Protein AF-A0A1C3NSG2-F1 (afdb_monomer_lite)

Sequence (348 aa):
MERFATLTNTLASVLRKAKARMGALMPQMLAQRIDALIGGLGTLRTTAGQMIPQAIKELDQNLRELQAYVRSGGETTSRVALHRVATGERVITRADEARLVEDGVLPVRSSRGGFKQNPALVKRPEQWEHLYKPEDGYPNLADPARAEGDFHQAVQAYSGKMVNRQLHDGEYFFRAFGEEGVTHGLKIRESWAGGAWWGIGEAPKSAQEWRPPTAVLDEFNRNGFIVTGKVSGVNGPKAVVGTVAEQMGVKLPGQYLPGGATQAFFFLDKPVADQLTALGKRAIAENKPFAWIDPASGMHFEVKPTGWKDVNGIIGYFHTPGPTSVTTARLAEREQATKEHRQVVVLP

Radius of gyration: 28.24 Å; chains: 1; bounding box: 48×47×88 Å

Foldseek 3Di:
DCVLVVVLVVVLVVLVVVCVVCDPVDDPVVVVVSVVSNVVSVVVVVVVVVVVVVVVVVVVVVVVQVVVCVVVVRDDDDPVVVPPPPDDDDDDPPVVVVPPPDDWWDFDADPVRFTAFQFFFLVCVVRPCRQDDDDPQADDLNPPVCADPRGSVSSRQFGIHKDWDFDAAFKKKKDFWAQWDDFPRDTAHGDFRQAFKIFTDDDDLALQSPCQASQDDLRHGDGQKMKMKGQHPDQGFGWIKHWGAWDADPPPHQATHRHQTIMIGGGDDPVVSVVRRVVQVVCHVVQAKDWDQDPPRRMIMIMHGSPYPPNGNHHRGDDDPPPPDDDDDPPPVVPPPDPDDDDRDDDD

Secondary structure (DSSP, 8-state):
-HHHHHHHHHHHHHHHHHHHHHGGGS-HHHHHHHHHHHHHHHHHHHHHHHHHHHHHHHHHHHHHHHHHHHHTTT----TTGGGS--S------TTTGGGS-SS-PPP-B-TTSSBPPPP-BTT-GGGTTTT----TTS--TT-GGG-BTTB-HHHHTEEEEEEEEEPPTT-EEEEEEB--EEETTEEE--B-TT-SEEEESSPPSSHHHHHHHHT--TTT---SEEEEEE--TT-PPEEEEEEEPPEE-SSSTTBEE---SEEEE-PPPHHHHHHHHHHHHHHHHHT--EEEE-TTT--EEEEEE----S-TTTTTB--PPPTT------THHHH-S-S---------

pLDDT: mean 71.98, std 22.1, range [27.22, 96.44]

Structure (mmCIF, N/CA/C/O backbone):
data_AF-A0A1C3NSG2-F1
#
_entry.id   AF-A0A1C3NSG2-F1
#
loop_
_atom_site.group_PDB
_atom_site.id
_atom_site.type_symbol
_atom_site.label_atom_id
_atom_site.label_alt_id
_atom_site.label_comp_id
_atom_site.label_asym_id
_atom_site.label_entity_id
_atom_site.label_seq_id
_atom_site.pdbx_PDB_ins_code
_atom_site.Cartn_x
_atom_site.Cartn_y
_atom_site.Cartn_z
_atom_site.occupancy
_atom_site.B_iso_or_equiv
_atom_site.auth_seq_id
_atom_site.auth_comp_id
_atom_site.auth_asym_id
_atom_site.auth_atom_id
_atom_site.pdbx_PDB_model_num
ATOM 1 N N . MET A 1 1 ? 9.477 -3.480 52.953 1.00 57.66 1 MET A N 1
ATOM 2 C CA . MET A 1 1 ? 8.078 -3.897 53.204 1.00 57.66 1 MET A CA 1
ATOM 3 C C . MET A 1 1 ? 7.542 -3.393 54.524 1.00 57.66 1 MET A C 1
ATOM 5 O O . MET A 1 1 ? 6.478 -2.791 54.531 1.00 57.66 1 MET A O 1
ATOM 9 N N . GLU A 1 2 ? 8.305 -3.540 55.602 1.00 57.97 2 GLU A N 1
ATOM 10 C CA . GLU A 1 2 ? 7.962 -2.970 56.905 1.00 57.97 2 GLU A CA 1
ATOM 11 C C . GLU A 1 2 ? 7.637 -1.472 56.811 1.00 57.97 2 GLU A C 1
ATOM 13 O O . GLU A 1 2 ? 6.575 -1.057 57.235 1.00 57.97 2 GLU A O 1
ATOM 18 N N . ARG A 1 3 ? 8.430 -0.677 56.078 1.00 61.38 3 ARG A N 1
ATOM 19 C CA . ARG A 1 3 ? 8.152 0.758 55.854 1.00 61.38 3 ARG A CA 1
ATOM 20 C C . ARG A 1 3 ? 6.814 1.060 55.150 1.00 61.38 3 ARG A C 1
ATOM 22 O O . ARG A 1 3 ? 6.162 2.035 55.505 1.00 61.38 3 ARG A O 1
ATOM 29 N N . PHE A 1 4 ? 6.380 0.235 54.192 1.00 63.59 4 PHE A N 1
ATOM 30 C CA . PHE A 1 4 ? 5.104 0.418 53.475 1.00 63.59 4 PHE A CA 1
ATOM 31 C C . PHE A 1 4 ? 3.906 -0.023 54.329 1.00 63.59 4 PHE A C 1
ATOM 33 O O . PHE A 1 4 ? 2.890 0.670 54.398 1.00 63.59 4 PHE A O 1
ATOM 40 N N . ALA A 1 5 ? 4.049 -1.139 55.048 1.00 67.44 5 ALA A N 1
ATOM 41 C CA . ALA A 1 5 ? 3.072 -1.579 56.039 1.00 67.44 5 ALA A CA 1
ATOM 42 C C . ALA A 1 5 ? 2.943 -0.558 57.186 1.00 67.44 5 ALA A C 1
ATOM 44 O O . ALA A 1 5 ? 1.839 -0.205 57.587 1.00 67.44 5 ALA A O 1
ATOM 45 N N . THR A 1 6 ? 4.060 -0.011 57.663 1.00 74.69 6 THR A N 1
ATOM 46 C CA . THR A 1 6 ? 4.102 1.033 58.692 1.00 74.69 6 THR A CA 1
ATOM 47 C C . THR A 1 6 ? 3.457 2.322 58.202 1.00 74.69 6 THR A C 1
ATOM 49 O O . THR A 1 6 ? 2.652 2.897 58.931 1.00 74.69 6 THR A O 1
ATOM 52 N N . LEU A 1 7 ? 3.711 2.748 56.962 1.00 68.19 7 LEU A N 1
ATOM 53 C CA . LEU A 1 7 ? 3.078 3.933 56.378 1.00 68.19 7 LEU A CA 1
ATOM 54 C C . LEU A 1 7 ? 1.554 3.765 56.257 1.00 68.19 7 LEU A C 1
ATOM 56 O O . LEU A 1 7 ? 0.801 4.612 56.733 1.00 68.19 7 LEU A O 1
ATOM 60 N N . THR A 1 8 ? 1.091 2.652 55.683 1.00 70.56 8 THR A N 1
ATOM 61 C CA . THR A 1 8 ? -0.348 2.367 55.517 1.00 70.56 8 THR A CA 1
ATOM 62 C C . THR A 1 8 ? -1.068 2.217 56.861 1.00 70.56 8 THR A C 1
ATOM 64 O O . THR A 1 8 ? -2.163 2.753 57.036 1.00 70.56 8 THR A O 1
ATOM 67 N N . ASN A 1 9 ? -0.431 1.587 57.855 1.00 75.56 9 ASN A N 1
ATOM 68 C CA . ASN A 1 9 ? -0.956 1.494 59.219 1.00 75.56 9 ASN A CA 1
ATOM 69 C C . ASN A 1 9 ? -0.987 2.857 59.928 1.00 75.56 9 ASN A C 1
ATOM 71 O O . ASN A 1 9 ? -1.952 3.156 60.635 1.00 75.56 9 ASN A O 1
ATOM 75 N N . THR A 1 10 ? 0.031 3.696 59.725 1.00 76.75 10 THR A N 1
ATOM 76 C CA . THR A 1 10 ? 0.076 5.060 60.277 1.00 76.75 10 THR A CA 1
ATOM 77 C C . THR A 1 10 ? -1.064 5.900 59.709 1.00 76.75 10 THR A C 1
ATOM 79 O O . THR A 1 10 ? -1.818 6.496 60.474 1.00 76.75 10 THR A O 1
ATOM 82 N N . LEU A 1 11 ? -1.263 5.877 58.389 1.00 64.62 11 LEU A N 1
ATOM 83 C CA . LEU A 1 11 ? -2.344 6.607 57.721 1.00 64.62 11 LEU A CA 1
ATOM 84 C C . LEU A 1 11 ? -3.729 6.122 58.173 1.00 64.62 11 LEU A C 1
ATOM 86 O O . LEU A 1 11 ? -4.581 6.935 58.529 1.00 64.62 11 LEU A O 1
ATOM 90 N N . ALA A 1 12 ? -3.938 4.805 58.261 1.00 72.12 12 ALA A N 1
ATOM 91 C CA . ALA A 1 12 ? -5.186 4.242 58.776 1.00 72.12 12 ALA A CA 1
ATOM 92 C C . ALA A 1 12 ? -5.435 4.622 60.250 1.00 72.12 12 ALA A C 1
ATOM 94 O O . ALA A 1 12 ? -6.568 4.899 60.640 1.00 72.12 12 ALA A O 1
ATOM 95 N N . SER A 1 13 ? -4.387 4.666 61.076 1.00 77.69 13 SER A N 1
ATOM 96 C CA . SER A 1 13 ? -4.469 5.077 62.484 1.00 77.69 13 SER A CA 1
ATOM 97 C C . SER A 1 13 ? -4.824 6.559 62.634 1.00 77.69 13 SER A C 1
ATOM 99 O O . SER A 1 13 ? -5.692 6.905 63.436 1.00 77.69 13 SER A O 1
ATOM 101 N N . VAL A 1 14 ? -4.226 7.434 61.819 1.00 77.56 14 VAL A N 1
ATOM 102 C CA . VAL A 1 14 ? -4.550 8.869 61.783 1.00 77.56 14 VAL A CA 1
ATOM 103 C C . VAL A 1 14 ? -6.009 9.089 61.382 1.00 77.56 14 VAL A C 1
ATOM 105 O O . VAL A 1 14 ? -6.716 9.834 62.057 1.00 77.56 14 VAL A O 1
ATOM 108 N N . LEU A 1 15 ? -6.496 8.383 60.357 1.00 72.88 15 LEU A N 1
ATOM 109 C CA . LEU A 1 15 ? -7.892 8.465 59.913 1.00 72.88 15 LEU A CA 1
ATOM 110 C C . LEU A 1 15 ? -8.881 7.974 60.985 1.00 72.88 15 LEU A C 1
ATOM 112 O O . LEU A 1 15 ? -9.906 8.617 61.217 1.00 72.88 15 LEU A O 1
ATOM 116 N N . ARG A 1 16 ? -8.554 6.895 61.711 1.00 80.00 16 ARG A N 1
ATOM 117 C CA . ARG A 1 16 ? -9.367 6.425 62.851 1.00 80.00 16 ARG A CA 1
ATOM 118 C C . ARG A 1 16 ? -9.398 7.431 63.998 1.00 80.00 16 ARG A C 1
ATOM 120 O O . ARG A 1 16 ? -10.460 7.667 64.567 1.00 80.00 16 ARG A O 1
ATOM 127 N N . LYS A 1 17 ? -8.260 8.052 64.323 1.00 80.62 17 LYS A N 1
ATOM 128 C CA . LYS A 1 17 ? -8.179 9.093 65.362 1.00 80.62 17 LYS A CA 1
ATOM 129 C C . LYS A 1 17 ? -8.958 10.347 64.969 1.00 80.62 17 LYS A C 1
ATOM 131 O O . LYS A 1 17 ? -9.661 10.899 65.809 1.00 80.62 17 LYS A O 1
ATOM 136 N N . ALA A 1 18 ? -8.887 10.763 63.704 1.00 72.12 18 ALA A N 1
ATOM 137 C CA . ALA A 1 18 ? -9.681 11.873 63.181 1.00 72.12 18 ALA A CA 1
ATOM 138 C C . ALA A 1 18 ? -11.189 11.584 63.281 1.00 72.12 18 ALA A C 1
ATOM 140 O O . ALA A 1 18 ? -11.947 12.437 63.739 1.00 72.12 18 ALA A O 1
ATOM 141 N N . LYS A 1 19 ? -11.615 10.355 62.955 1.00 72.00 19 LYS A N 1
ATOM 142 C CA . LYS A 1 19 ? -13.006 9.910 63.122 1.00 72.00 19 LYS A CA 1
ATOM 143 C C . LYS A 1 19 ? -13.458 9.925 64.582 1.00 72.00 19 LYS A C 1
ATOM 145 O O . LYS A 1 19 ? -14.497 10.499 64.889 1.00 72.00 19 LYS A O 1
ATOM 150 N N . ALA A 1 20 ? -12.660 9.357 65.483 1.00 79.00 20 ALA A N 1
ATOM 151 C CA . ALA A 1 20 ? -12.976 9.315 66.910 1.00 79.00 20 ALA A CA 1
ATOM 152 C C . ALA A 1 20 ? -13.058 10.715 67.541 1.00 79.00 20 ALA A C 1
ATOM 154 O O . ALA A 1 20 ? -13.914 10.959 68.384 1.00 79.00 20 ALA A O 1
ATOM 155 N N . ARG A 1 21 ? -12.199 11.648 67.105 1.00 76.81 21 ARG A N 1
ATOM 156 C CA . ARG A 1 21 ? -12.153 13.021 67.626 1.00 76.81 21 ARG A CA 1
ATOM 157 C C . ARG A 1 21 ? -13.339 13.876 67.180 1.00 76.81 21 ARG A C 1
ATOM 159 O O . ARG A 1 21 ? -13.732 14.771 67.917 1.00 76.81 21 ARG A O 1
ATOM 166 N N . MET A 1 22 ? -13.896 13.612 65.997 1.00 70.19 22 MET A N 1
ATOM 167 C CA . MET A 1 22 ? -15.092 14.316 65.517 1.00 70.19 22 MET A CA 1
ATOM 168 C C . MET A 1 22 ? -16.396 13.666 65.992 1.00 70.19 22 MET A C 1
ATOM 170 O O . MET A 1 22 ? -17.407 14.357 66.062 1.00 70.19 22 MET A O 1
ATOM 174 N N . GLY A 1 23 ? -16.380 12.384 66.376 1.00 67.81 23 GLY A N 1
ATOM 175 C CA . GLY A 1 23 ? -17.491 11.723 67.069 1.00 67.81 23 GLY A CA 1
ATOM 176 C C . GLY A 1 23 ? -18.855 11.982 66.415 1.00 67.81 23 GLY A C 1
ATOM 177 O O . GLY A 1 23 ? -19.026 11.763 65.218 1.00 67.81 23 GLY A O 1
ATOM 178 N N . ALA A 1 24 ? -19.810 12.487 67.201 1.00 66.44 24 ALA A N 1
ATOM 179 C CA . ALA A 1 24 ? -21.171 12.806 66.756 1.00 66.44 24 ALA A CA 1
ATOM 180 C C . ALA A 1 24 ? -21.292 14.093 65.906 1.00 66.44 24 ALA A C 1
ATOM 182 O O . ALA A 1 24 ? -22.349 14.343 65.339 1.00 66.44 24 ALA A O 1
ATOM 183 N N . LEU A 1 25 ? -20.232 14.905 65.797 1.00 67.94 25 LEU A N 1
ATOM 184 C CA . LEU A 1 25 ? -20.211 16.133 64.985 1.00 67.94 25 LEU A CA 1
ATOM 185 C C . LEU A 1 25 ? -19.885 15.858 63.505 1.00 67.94 25 LEU A C 1
ATOM 187 O O . LEU A 1 25 ? -19.903 16.772 62.683 1.00 67.94 25 LEU A O 1
ATOM 191 N N . MET A 1 26 ? -19.558 14.611 63.153 1.00 69.50 26 MET A N 1
ATOM 192 C CA . MET A 1 26 ? -19.200 14.222 61.792 1.00 69.50 26 MET A CA 1
ATOM 193 C C . MET A 1 26 ? -20.452 13.890 60.957 1.00 69.50 26 MET A C 1
ATOM 195 O O . MET A 1 26 ? -21.205 12.987 61.325 1.00 69.50 26 MET A O 1
ATOM 199 N N . PRO A 1 27 ? -20.641 14.516 59.778 1.00 74.75 27 PRO A N 1
ATOM 200 C CA . PRO A 1 27 ? -21.680 14.108 58.837 1.00 74.75 27 PRO A CA 1
ATOM 201 C C . PRO A 1 27 ? -21.505 12.645 58.415 1.00 74.75 27 PRO A C 1
ATOM 203 O O . PRO A 1 27 ? -20.403 12.216 58.066 1.00 74.75 27 PRO A O 1
ATOM 206 N N . GLN A 1 28 ? -22.594 11.879 58.378 1.00 69.44 28 GLN A N 1
ATOM 207 C CA . GLN A 1 28 ? -22.554 10.433 58.125 1.00 69.44 28 GLN A CA 1
ATOM 208 C C . GLN A 1 28 ? -21.909 10.064 56.775 1.00 69.44 28 GLN A C 1
ATOM 210 O O . GLN A 1 28 ? -21.172 9.084 56.680 1.00 69.44 28 GLN A O 1
ATOM 215 N N . MET A 1 29 ? -22.082 10.913 55.759 1.00 56.34 29 MET A N 1
ATOM 216 C CA . MET A 1 29 ? -21.417 10.788 54.454 1.00 56.34 29 MET A CA 1
ATOM 217 C C . MET A 1 29 ? -19.886 10.888 54.541 1.00 56.34 29 MET A C 1
ATOM 219 O O . MET A 1 29 ? -19.169 10.221 53.794 1.00 56.34 29 MET A O 1
ATOM 223 N N . LEU A 1 30 ? -19.363 11.711 55.451 1.00 59.25 30 LEU A N 1
ATOM 224 C CA . LEU A 1 30 ? -17.925 11.850 55.676 1.00 59.25 30 LEU A CA 1
ATOM 225 C C . LEU A 1 30 ? -17.376 10.654 56.466 1.00 59.25 30 LEU A C 1
ATOM 227 O O . LEU A 1 30 ? -16.296 10.157 56.148 1.00 59.25 30 LEU A O 1
ATOM 231 N N . ALA A 1 31 ? -18.150 10.138 57.426 1.00 66.50 31 ALA A N 1
ATOM 232 C CA . ALA A 1 31 ? -17.810 8.926 58.173 1.00 66.50 31 ALA A CA 1
ATOM 233 C C . ALA A 1 31 ? -17.656 7.710 57.248 1.00 66.50 31 ALA A C 1
ATOM 235 O O . ALA A 1 31 ? -16.652 7.002 57.323 1.00 66.50 31 ALA A O 1
ATOM 236 N N . GLN A 1 32 ? -18.597 7.529 56.318 1.00 66.44 32 GLN A N 1
ATOM 237 C CA . GLN A 1 32 ? -18.560 6.449 55.328 1.00 66.44 32 GLN A CA 1
ATOM 238 C C . GLN A 1 32 ? -17.365 6.565 54.372 1.00 66.44 32 GLN A C 1
ATOM 240 O O . GLN A 1 32 ? -16.726 5.562 54.056 1.00 66.44 32 GLN A O 1
ATOM 245 N N . ARG A 1 33 ? -17.006 7.783 53.942 1.00 57.28 33 ARG A N 1
ATOM 246 C CA . ARG A 1 33 ? -15.822 8.012 53.091 1.00 57.28 33 ARG A CA 1
ATOM 247 C C . ARG A 1 33 ? -14.515 7.682 53.811 1.00 57.28 33 ARG A C 1
ATOM 249 O O . ARG A 1 33 ? -13.611 7.115 53.202 1.00 57.28 33 ARG A O 1
ATOM 256 N N . ILE A 1 34 ? -14.419 8.005 55.100 1.00 67.50 34 ILE A N 1
ATOM 257 C CA . ILE A 1 34 ? -13.252 7.664 55.924 1.00 67.50 34 ILE A CA 1
ATOM 258 C C . ILE A 1 34 ? -13.147 6.146 56.117 1.00 67.50 34 ILE A C 1
ATOM 260 O O . ILE A 1 34 ? -12.051 5.598 55.997 1.00 67.50 34 ILE A O 1
ATOM 264 N N . ASP A 1 35 ? -14.266 5.453 56.335 1.00 71.12 35 ASP A N 1
ATOM 265 C CA . ASP A 1 35 ? -14.283 3.988 56.439 1.00 71.12 35 ASP A CA 1
ATOM 266 C C . ASP A 1 35 ? -13.875 3.309 55.125 1.00 71.12 35 ASP A C 1
ATOM 268 O O . ASP A 1 35 ? -13.065 2.379 55.138 1.00 71.12 35 ASP A O 1
ATOM 272 N N . ALA A 1 36 ? -14.347 3.820 53.985 1.00 57.09 36 ALA A N 1
ATOM 273 C CA . ALA A 1 36 ? -13.954 3.332 52.665 1.00 57.09 36 ALA A CA 1
ATOM 274 C C . ALA A 1 36 ? -12.449 3.524 52.394 1.00 57.09 36 ALA A C 1
ATOM 276 O O . ALA A 1 36 ? -11.795 2.621 51.873 1.00 57.09 36 ALA A O 1
ATOM 277 N N . LEU A 1 37 ? -11.873 4.663 52.797 1.00 60.50 37 LEU A N 1
ATOM 278 C CA . LEU A 1 37 ? -10.432 4.925 52.683 1.00 60.50 37 LEU A CA 1
ATOM 279 C C . LEU A 1 37 ? -9.599 3.990 53.571 1.00 60.50 37 LEU A C 1
ATOM 281 O O . LEU A 1 37 ? -8.581 3.461 53.124 1.00 60.50 37 LEU A O 1
ATOM 285 N N . ILE A 1 38 ? -10.039 3.737 54.808 1.00 67.62 38 ILE A N 1
ATOM 286 C CA . ILE A 1 38 ? -9.386 2.778 55.713 1.00 67.62 38 ILE A CA 1
ATOM 287 C C . ILE A 1 38 ? -9.446 1.358 55.127 1.00 67.62 38 ILE A C 1
ATOM 289 O O . ILE A 1 38 ? -8.445 0.639 55.167 1.00 67.62 38 ILE A O 1
ATOM 293 N N . GLY A 1 39 ? -10.589 0.970 54.553 1.00 62.19 39 GLY A N 1
ATOM 294 C CA . GLY A 1 39 ? -10.757 -0.305 53.853 1.00 62.19 39 GLY A CA 1
ATOM 295 C C . GLY A 1 39 ? -9.831 -0.433 52.641 1.00 62.19 39 GLY A C 1
ATOM 296 O O . GLY A 1 39 ? -9.111 -1.423 52.524 1.00 62.19 39 GLY A O 1
ATOM 297 N N . GLY A 1 40 ? -9.764 0.601 51.796 1.00 54.94 40 GLY A N 1
ATOM 298 C CA . GLY A 1 40 ? -8.898 0.641 50.613 1.00 54.94 40 GLY A CA 1
ATOM 299 C C . GLY A 1 40 ? -7.407 0.507 50.941 1.00 54.94 40 GLY A C 1
ATOM 300 O O . GLY A 1 40 ? -6.698 -0.241 50.268 1.00 54.94 40 GLY A O 1
ATOM 301 N N . LEU A 1 41 ? -6.937 1.150 52.018 1.00 65.12 41 LEU A N 1
ATOM 302 C CA . LEU A 1 41 ? -5.563 0.995 52.519 1.00 65.12 41 LEU A CA 1
ATOM 303 C C . LEU A 1 41 ? -5.278 -0.437 53.007 1.00 65.12 41 LEU A C 1
ATOM 305 O O . LEU A 1 41 ? -4.169 -0.944 52.825 1.00 65.12 41 LEU A O 1
ATOM 309 N N . GLY A 1 42 ? -6.276 -1.101 53.597 1.00 66.75 42 GLY A N 1
ATOM 310 C CA . GLY A 1 42 ? -6.198 -2.510 53.987 1.00 66.75 42 GLY A CA 1
ATOM 311 C C . GLY A 1 42 ? -6.059 -3.442 52.783 1.00 66.75 42 GLY A C 1
ATOM 312 O O . GLY A 1 42 ? -5.170 -4.294 52.770 1.00 66.75 42 GLY A O 1
ATOM 313 N N . THR A 1 43 ? -6.879 -3.238 51.751 1.00 66.94 43 THR A N 1
ATOM 314 C CA . THR A 1 43 ? -6.836 -4.013 50.502 1.00 66.94 43 THR A CA 1
ATOM 315 C C . THR A 1 43 ? -5.502 -3.837 49.780 1.00 66.94 43 THR A C 1
ATOM 317 O O . THR A 1 43 ? -4.863 -4.828 49.447 1.00 66.94 43 THR A O 1
ATOM 320 N N . LEU A 1 44 ? -5.016 -2.597 49.640 1.00 59.66 44 LEU A N 1
ATOM 321 C CA . LEU A 1 44 ? -3.712 -2.283 49.038 1.00 59.66 44 LEU A CA 1
ATOM 322 C C . LEU A 1 44 ? -2.552 -3.017 49.719 1.00 59.66 44 LEU A C 1
ATOM 324 O O . LEU A 1 44 ? -1.649 -3.513 49.047 1.00 59.66 44 LEU A O 1
ATOM 328 N N . ARG A 1 45 ? -2.580 -3.123 51.051 1.00 67.88 45 ARG A N 1
ATOM 329 C CA . ARG A 1 45 ? -1.574 -3.864 51.820 1.00 67.88 45 ARG A CA 1
ATOM 330 C C . ARG A 1 45 ? -1.633 -5.366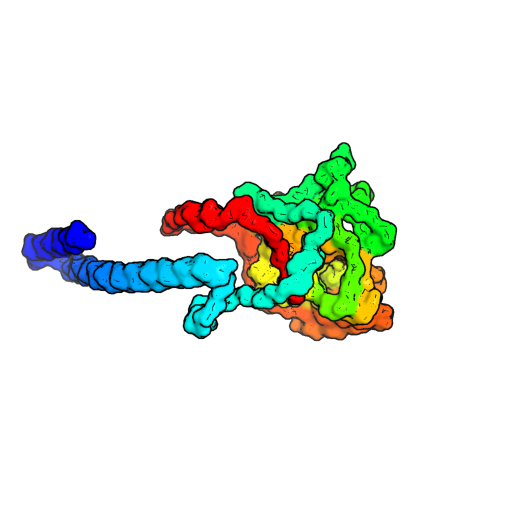 51.539 1.00 67.88 45 ARG A C 1
ATOM 332 O O . ARG A 1 45 ? -0.588 -5.986 51.363 1.00 67.88 45 ARG A O 1
ATOM 339 N N . THR A 1 46 ? -2.832 -5.943 51.498 1.00 67.88 46 THR A N 1
ATOM 340 C CA . THR A 1 46 ? -3.032 -7.373 51.220 1.00 67.88 46 THR A CA 1
ATOM 341 C C . THR A 1 46 ? -2.600 -7.720 49.796 1.00 67.88 46 THR A C 1
ATOM 343 O O . THR A 1 46 ? -1.836 -8.664 49.607 1.00 67.88 46 THR A O 1
ATOM 346 N N . THR A 1 47 ? -2.990 -6.908 48.810 1.00 59.97 47 THR A N 1
ATOM 347 C CA . THR A 1 47 ? -2.585 -7.074 47.409 1.00 59.97 47 THR A CA 1
ATOM 348 C C . THR A 1 47 ? -1.071 -6.918 47.244 1.00 59.97 47 THR A C 1
ATOM 350 O O . THR A 1 47 ? -0.430 -7.764 46.626 1.00 59.97 47 THR A O 1
ATOM 353 N N . ALA A 1 48 ? -0.453 -5.912 47.874 1.00 58.88 48 ALA A N 1
ATOM 354 C CA . ALA A 1 48 ? 1.003 -5.745 47.851 1.00 58.88 48 ALA A CA 1
ATOM 355 C C . ALA A 1 48 ? 1.752 -6.913 48.525 1.00 58.88 48 ALA A C 1
ATOM 357 O O . ALA A 1 48 ? 2.843 -7.280 48.092 1.00 58.88 48 ALA A O 1
ATOM 358 N N . GLY A 1 49 ? 1.165 -7.525 49.560 1.00 61.16 49 GLY A N 1
ATOM 359 C CA . GLY A 1 49 ? 1.696 -8.730 50.204 1.00 61.16 49 GLY A CA 1
ATOM 360 C C . GLY A 1 49 ? 1.623 -9.984 49.325 1.00 61.16 49 GLY A C 1
ATOM 361 O O . GLY A 1 49 ? 2.477 -10.856 49.448 1.00 61.16 49 GLY A O 1
ATOM 362 N N . GLN A 1 50 ? 0.648 -10.059 48.414 1.00 63.09 50 GLN A N 1
ATOM 363 C CA . GLN A 1 50 ? 0.464 -11.180 47.482 1.00 63.09 50 GLN A CA 1
ATOM 364 C C . GLN A 1 50 ? 1.309 -11.045 46.205 1.00 63.09 50 GLN A C 1
ATOM 366 O O . GLN A 1 50 ? 1.796 -12.045 45.683 1.00 63.09 50 GLN A O 1
ATOM 371 N N . MET A 1 51 ? 1.540 -9.820 45.723 1.00 52.56 51 MET A N 1
ATOM 372 C CA . MET A 1 51 ? 2.262 -9.579 44.466 1.00 52.56 51 MET A CA 1
ATOM 373 C C . MET A 1 51 ? 3.776 -9.827 44.554 1.00 52.56 51 MET A C 1
ATOM 375 O O . MET A 1 51 ? 4.405 -10.095 43.537 1.00 52.56 51 MET A O 1
ATOM 379 N N . ILE A 1 52 ? 4.383 -9.777 45.745 1.00 54.03 52 ILE A N 1
ATOM 380 C CA . ILE A 1 52 ? 5.840 -9.946 45.908 1.00 54.03 52 ILE A CA 1
ATOM 381 C C . ILE A 1 52 ? 6.285 -11.414 45.851 1.00 54.03 52 ILE A C 1
ATOM 383 O O . ILE A 1 52 ? 7.215 -11.699 45.101 1.00 54.03 52 ILE 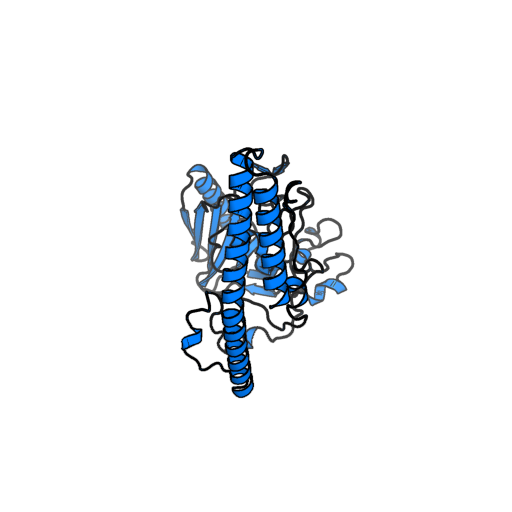A O 1
ATOM 387 N N . PRO A 1 53 ? 5.649 -12.371 46.558 1.00 55.22 53 PRO A N 1
ATOM 388 C CA . PRO A 1 53 ? 5.955 -13.790 46.383 1.00 55.22 53 PRO A CA 1
ATOM 389 C C . PRO A 1 53 ? 5.764 -14.240 44.936 1.00 55.22 53 PRO A C 1
ATOM 391 O O . PRO A 1 53 ? 6.534 -15.053 44.439 1.00 55.22 53 PRO A O 1
ATOM 394 N N . GLN A 1 54 ? 4.769 -13.676 44.252 1.00 52.75 54 GLN A N 1
ATOM 395 C CA . GLN A 1 54 ? 4.494 -13.973 42.856 1.00 52.75 54 GLN A CA 1
ATOM 396 C C . GLN A 1 54 ? 5.558 -13.382 41.924 1.00 52.75 54 GLN A C 1
ATOM 398 O O . GLN A 1 54 ? 6.098 -14.118 41.108 1.00 52.75 54 GLN A O 1
ATOM 403 N N . ALA A 1 55 ? 5.965 -12.126 42.127 1.00 45.44 55 ALA A N 1
ATOM 404 C CA . ALA A 1 55 ? 7.056 -11.513 41.369 1.00 45.44 55 ALA A CA 1
ATOM 405 C C . ALA A 1 55 ? 8.417 -12.192 41.617 1.00 45.44 55 ALA A C 1
ATOM 407 O O . ALA A 1 55 ? 9.207 -12.331 40.691 1.00 45.44 55 ALA A O 1
ATOM 408 N N . ILE A 1 56 ? 8.694 -12.659 42.842 1.00 50.41 56 ILE A N 1
ATOM 409 C CA . ILE A 1 56 ? 9.914 -13.423 43.159 1.00 50.41 56 ILE A CA 1
ATOM 410 C C . ILE A 1 56 ? 9.865 -14.810 42.508 1.00 50.41 56 ILE A C 1
ATOM 412 O O . ILE A 1 56 ? 10.872 -15.270 41.979 1.00 50.41 56 ILE A O 1
ATOM 416 N N . LYS A 1 57 ? 8.702 -15.468 42.507 1.00 53.59 57 LYS A N 1
ATOM 417 C CA . LYS A 1 57 ? 8.516 -16.773 41.861 1.00 53.59 57 LYS A CA 1
ATOM 418 C C . LYS A 1 57 ? 8.617 -16.672 40.337 1.00 53.59 57 LYS A C 1
ATOM 420 O O . LYS A 1 57 ? 9.213 -17.542 39.717 1.00 53.59 57 LYS A O 1
ATOM 425 N N . GLU A 1 58 ? 8.099 -15.598 39.748 1.00 49.53 58 GLU A N 1
ATOM 426 C CA . GLU A 1 58 ? 8.243 -15.290 38.320 1.00 49.53 58 GLU A CA 1
ATOM 427 C C . GLU A 1 58 ? 9.690 -14.918 37.963 1.00 49.53 58 GLU A C 1
ATOM 429 O O . GLU A 1 58 ? 10.195 -15.352 36.932 1.00 49.53 58 GLU A O 1
ATOM 434 N N . LEU A 1 59 ? 10.402 -14.200 38.835 1.00 42.78 59 LEU A N 1
ATOM 435 C CA . LEU A 1 59 ? 11.815 -13.880 38.632 1.00 42.78 59 LEU A CA 1
ATOM 436 C C . LEU A 1 59 ? 12.722 -15.121 38.739 1.00 42.78 59 LEU A C 1
ATOM 438 O O . LEU A 1 59 ? 13.620 -15.277 37.915 1.00 42.78 59 LEU A O 1
ATOM 442 N N . ASP A 1 60 ? 12.483 -16.019 39.704 1.00 45.50 60 ASP A N 1
ATOM 443 C CA . ASP A 1 60 ? 13.221 -17.291 39.833 1.00 45.50 60 ASP A CA 1
ATOM 444 C C . ASP A 1 60 ? 12.952 -18.222 38.639 1.00 45.50 60 ASP A C 1
ATOM 446 O O . ASP A 1 60 ? 13.873 -18.839 38.106 1.00 45.50 60 ASP A O 1
ATOM 450 N N . GLN A 1 61 ? 11.704 -18.268 38.165 1.00 49.09 61 GLN A N 1
ATOM 451 C CA . GLN A 1 61 ? 11.315 -19.003 36.961 1.00 49.09 61 GLN A CA 1
ATOM 452 C C . GLN A 1 61 ? 12.050 -18.463 35.720 1.00 49.09 61 GLN A C 1
ATOM 454 O O . GLN A 1 61 ? 12.704 -19.230 35.013 1.00 49.09 61 GLN A O 1
ATOM 459 N N . ASN A 1 62 ? 12.042 -17.142 35.515 1.00 44.47 62 ASN A N 1
ATOM 460 C CA . ASN A 1 62 ? 12.726 -16.497 34.391 1.00 44.47 62 ASN A CA 1
ATOM 461 C C . ASN A 1 62 ? 14.250 -16.691 34.444 1.00 44.47 62 ASN A C 1
ATOM 463 O O . ASN A 1 62 ? 14.889 -16.894 33.414 1.00 44.47 62 ASN A O 1
ATOM 467 N N . LEU A 1 63 ? 14.854 -16.671 35.638 1.00 45.06 63 LEU A N 1
ATOM 468 C CA . LEU A 1 63 ? 16.289 -16.921 35.805 1.00 45.06 63 LEU A CA 1
ATOM 469 C C . LEU A 1 63 ? 16.668 -18.375 35.498 1.00 45.06 63 LEU A C 1
ATOM 471 O O . LEU A 1 63 ? 17.709 -18.613 34.885 1.00 45.06 63 LEU A O 1
ATOM 475 N N . ARG A 1 64 ? 15.830 -19.351 35.867 1.00 47.88 64 ARG A N 1
ATOM 476 C CA . ARG A 1 64 ? 16.045 -20.764 35.507 1.00 47.88 64 ARG A CA 1
ATOM 477 C C . ARG A 1 64 ? 15.891 -21.000 34.009 1.00 47.88 64 ARG A C 1
ATOM 479 O O . ARG A 1 64 ? 16.663 -21.767 33.438 1.00 47.88 64 ARG A O 1
ATOM 486 N N . GLU A 1 65 ? 14.943 -20.324 33.372 1.00 45.25 65 GLU A N 1
ATOM 487 C CA . GLU A 1 65 ? 14.726 -20.396 31.925 1.00 45.25 65 GLU A CA 1
ATOM 488 C C . GLU A 1 65 ? 15.882 -19.750 31.149 1.00 45.25 65 GLU A C 1
ATOM 490 O O . GLU A 1 65 ? 16.390 -20.352 30.205 1.00 45.25 65 GLU A O 1
ATOM 495 N N . LEU A 1 66 ? 16.404 -18.612 31.618 1.00 40.34 66 LEU A N 1
ATOM 496 C CA . LEU A 1 66 ? 17.618 -17.994 31.072 1.00 40.34 66 LEU A CA 1
ATOM 497 C C . LEU A 1 66 ? 18.854 -18.886 31.244 1.00 40.34 66 LEU A C 1
ATOM 499 O O . LEU A 1 66 ? 19.652 -19.024 30.319 1.00 40.34 66 LEU A O 1
ATOM 503 N N . GLN A 1 67 ? 19.015 -19.537 32.397 1.00 36.72 67 GLN A N 1
ATOM 504 C CA . GLN A 1 67 ? 20.121 -20.476 32.613 1.00 36.72 67 GLN A CA 1
ATOM 505 C C . GLN A 1 67 ? 20.000 -21.738 31.747 1.00 36.72 67 GLN A C 1
ATOM 507 O O . GLN A 1 67 ? 21.017 -22.246 31.272 1.00 36.72 67 GLN A O 1
ATOM 512 N N . ALA A 1 68 ? 18.786 -22.240 31.514 1.00 40.62 68 ALA A N 1
ATOM 513 C CA . ALA A 1 68 ? 18.540 -23.367 30.617 1.00 40.62 68 ALA A CA 1
ATOM 514 C C . ALA A 1 68 ? 18.806 -22.992 29.149 1.00 40.62 68 ALA A C 1
ATOM 516 O O . ALA A 1 68 ? 19.476 -23.739 28.437 1.00 40.62 68 ALA A O 1
ATOM 517 N N . TYR A 1 69 ? 18.376 -21.801 28.729 1.00 37.38 69 TYR A N 1
ATOM 518 C CA . TYR A 1 69 ? 18.628 -21.246 27.401 1.00 37.38 69 TYR A CA 1
ATOM 519 C C . TYR A 1 69 ? 20.132 -21.098 27.120 1.00 37.38 69 TYR A C 1
ATOM 521 O O . TYR A 1 69 ? 20.631 -21.630 26.129 1.00 37.38 69 TYR A O 1
ATOM 529 N N . VAL A 1 70 ? 20.885 -20.498 28.048 1.00 35.31 70 VAL A N 1
ATOM 530 C CA . VAL A 1 70 ? 22.346 -20.333 27.929 1.00 35.31 70 VAL A CA 1
ATOM 531 C C . VAL A 1 70 ? 23.080 -21.680 27.906 1.00 35.31 70 VAL A C 1
ATOM 533 O O . VAL A 1 70 ? 24.034 -21.843 27.150 1.00 35.31 70 VAL A O 1
ATOM 536 N N . ARG A 1 71 ? 22.630 -22.677 28.682 1.00 37.03 71 ARG A N 1
ATOM 537 C CA . ARG A 1 71 ? 23.229 -24.029 28.683 1.00 37.03 71 ARG A CA 1
ATOM 538 C C . ARG A 1 71 ? 22.922 -24.843 27.425 1.00 37.03 71 ARG A C 1
ATOM 540 O O . ARG A 1 71 ? 23.714 -25.709 27.077 1.00 37.03 71 ARG A O 1
ATOM 547 N N . SER A 1 72 ? 21.802 -24.572 26.760 1.00 39.56 72 SER A N 1
ATOM 548 C CA . SER A 1 72 ? 21.395 -25.247 25.518 1.00 39.56 72 SER A CA 1
ATOM 549 C C . SER A 1 72 ? 22.008 -24.649 24.247 1.00 39.56 72 SER A C 1
ATOM 551 O O . SER A 1 72 ? 21.732 -25.135 23.156 1.00 39.56 72 SER A O 1
ATOM 553 N N . GLY A 1 73 ? 22.791 -23.569 24.358 1.00 28.73 73 GLY A N 1
ATOM 554 C CA . GLY A 1 73 ? 23.292 -22.844 23.187 1.00 28.73 73 GLY A CA 1
ATOM 555 C C . GLY A 1 73 ? 22.194 -22.161 22.358 1.00 28.73 73 GLY A C 1
ATOM 556 O O . GLY A 1 73 ? 22.462 -21.779 21.223 1.00 28.73 73 GLY A O 1
ATOM 557 N N . GLY A 1 74 ? 20.984 -21.998 22.913 1.00 37.09 74 GLY A N 1
ATOM 558 C CA . GLY A 1 74 ? 19.837 -21.371 22.249 1.00 37.09 74 GLY A CA 1
ATOM 559 C C . GLY A 1 74 ? 18.703 -22.314 21.820 1.00 37.09 74 GLY A C 1
ATOM 560 O O . GLY A 1 74 ? 17.749 -21.844 21.207 1.00 37.09 74 GLY A O 1
ATOM 561 N N . GLU A 1 75 ? 18.742 -23.611 22.146 1.00 35.09 75 GLU A N 1
ATOM 562 C CA . GLU A 1 75 ? 17.661 -24.560 21.821 1.00 35.09 75 GLU A CA 1
ATOM 563 C C . GLU A 1 75 ? 16.770 -24.891 23.038 1.00 35.09 75 GLU A C 1
ATOM 565 O O . GLU A 1 75 ? 17.108 -25.685 23.920 1.00 35.09 75 GLU A O 1
ATOM 570 N N . THR A 1 76 ? 15.573 -24.301 23.086 1.00 37.84 76 THR A N 1
ATOM 571 C CA . THR A 1 76 ? 14.608 -24.494 24.183 1.00 37.84 76 THR A CA 1
ATOM 572 C C . THR A 1 76 ? 13.895 -25.854 24.088 1.00 37.84 76 THR A C 1
ATOM 574 O O . THR A 1 76 ? 13.095 -26.084 23.186 1.00 37.84 76 THR A O 1
ATOM 577 N N . THR A 1 77 ? 14.116 -26.752 25.059 1.00 37.38 77 THR A N 1
ATOM 578 C CA . THR A 1 77 ? 13.557 -28.128 25.089 1.00 37.38 77 THR A CA 1
ATOM 579 C C . THR A 1 77 ? 12.408 -28.365 26.086 1.00 37.38 77 THR A C 1
ATOM 581 O O . THR A 1 77 ? 12.039 -29.512 26.333 1.00 37.38 77 THR A O 1
ATOM 584 N N . SER A 1 78 ? 11.769 -27.333 26.655 1.00 32.19 78 SER A N 1
ATOM 585 C CA . SER A 1 78 ? 10.705 -27.545 27.658 1.00 32.19 78 SER A CA 1
ATOM 586 C C . SER A 1 78 ? 9.285 -27.296 27.130 1.00 32.19 78 SER A C 1
ATOM 588 O O . SER A 1 78 ? 8.877 -26.167 26.866 1.00 32.19 78 SER A O 1
ATOM 590 N N . ARG A 1 79 ? 8.495 -28.379 27.054 1.00 34.97 79 ARG A N 1
ATOM 591 C CA . ARG A 1 79 ? 7.100 -28.440 26.565 1.00 34.97 79 ARG A CA 1
ATOM 592 C C . ARG A 1 79 ? 6.059 -27.658 27.390 1.00 34.97 79 ARG A C 1
ATOM 594 O O . ARG A 1 79 ? 4.908 -27.592 26.977 1.00 34.97 79 ARG A O 1
ATOM 601 N N . VAL A 1 80 ? 6.416 -27.058 28.526 1.00 34.50 80 VAL A N 1
ATOM 602 C CA . VAL A 1 80 ? 5.461 -26.318 29.386 1.00 34.50 80 VAL A CA 1
ATOM 603 C C . VAL A 1 80 ? 5.425 -24.814 29.061 1.00 34.50 80 VAL A C 1
ATOM 605 O O . VAL A 1 80 ? 4.424 -24.151 29.327 1.00 34.50 80 VAL A O 1
ATOM 608 N N . ALA A 1 81 ? 6.437 -24.292 28.357 1.00 34.62 81 ALA A N 1
ATOM 609 C CA . ALA A 1 81 ? 6.431 -22.935 27.797 1.00 34.62 81 ALA A CA 1
ATOM 610 C C . ALA A 1 81 ? 5.501 -22.782 26.570 1.00 34.62 81 ALA A C 1
ATOM 612 O O . ALA A 1 81 ? 5.327 -21.685 26.053 1.00 34.62 81 ALA A O 1
ATOM 613 N N . LEU A 1 82 ? 4.858 -23.864 26.118 1.00 32.22 82 LEU A N 1
ATOM 614 C CA . LEU A 1 82 ? 3.975 -23.861 24.947 1.00 32.22 82 LEU A CA 1
ATOM 615 C C . LEU A 1 82 ? 2.568 -23.291 25.211 1.00 32.22 82 LEU A C 1
ATOM 617 O O . LEU A 1 82 ? 1.826 -23.082 24.259 1.00 32.22 82 LEU A O 1
ATOM 621 N N . HIS A 1 83 ? 2.189 -22.995 26.463 1.00 28.69 83 HIS A N 1
ATOM 622 C CA . HIS A 1 83 ? 0.823 -22.533 26.781 1.00 28.69 83 HIS A CA 1
ATOM 623 C C . HIS A 1 83 ? 0.707 -21.139 27.420 1.00 28.69 83 HIS A C 1
ATOM 625 O O . HIS A 1 83 ? -0.388 -20.729 27.802 1.00 28.69 83 HIS A O 1
ATOM 631 N N . ARG A 1 84 ? 1.795 -20.358 27.466 1.00 27.22 84 ARG A N 1
ATOM 632 C CA . ARG A 1 84 ? 1.744 -18.904 27.745 1.00 27.22 84 ARG A CA 1
ATOM 633 C C . ARG A 1 84 ? 2.487 -18.033 26.732 1.00 27.22 84 ARG A C 1
ATOM 635 O O . ARG A 1 84 ? 2.557 -16.825 26.921 1.00 27.22 84 ARG A O 1
ATOM 642 N N . VAL A 1 85 ? 2.955 -18.616 25.630 1.00 31.28 85 VAL A N 1
ATOM 643 C CA . VAL A 1 85 ? 3.270 -17.860 24.415 1.00 31.28 85 VAL A CA 1
ATOM 644 C C . VAL A 1 85 ? 1.963 -17.717 23.647 1.00 31.28 85 VAL A C 1
ATOM 646 O O . VAL A 1 85 ? 1.573 -18.565 22.846 1.00 31.28 85 VAL A O 1
ATOM 649 N N . ALA A 1 86 ? 1.223 -16.662 23.972 1.00 28.20 86 ALA A N 1
ATOM 650 C CA . ALA A 1 86 ? 0.143 -16.210 23.121 1.00 28.20 86 ALA A CA 1
ATOM 651 C C . ALA A 1 86 ? 0.763 -15.713 21.806 1.00 28.20 86 ALA A C 1
ATOM 653 O O . ALA A 1 86 ? 1.422 -14.681 21.779 1.00 28.20 86 ALA A O 1
ATOM 654 N N . THR A 1 87 ? 0.532 -16.492 20.745 1.00 32.56 87 THR A N 1
ATOM 655 C CA . THR A 1 87 ? 0.378 -16.059 19.347 1.00 32.56 87 THR A CA 1
ATOM 656 C C . THR A 1 87 ? 1.499 -15.204 18.747 1.00 32.56 87 THR A C 1
ATOM 658 O O . THR A 1 87 ? 1.504 -13.989 18.923 1.00 32.56 87 THR A O 1
ATOM 661 N N . GLY A 1 88 ? 2.351 -15.801 17.903 1.00 31.27 88 GLY A N 1
ATOM 662 C CA . GLY A 1 88 ? 3.011 -14.998 16.867 1.00 31.27 88 GLY A CA 1
ATOM 663 C C . GLY A 1 88 ? 4.218 -15.574 16.141 1.00 31.27 88 GLY A C 1
ATOM 664 O O . GLY A 1 88 ? 4.369 -15.270 14.966 1.00 31.27 88 GLY A O 1
ATOM 665 N N . GLU A 1 89 ? 5.062 -16.395 16.762 1.00 31.19 89 GLU A N 1
ATOM 666 C CA . GLU A 1 89 ? 6.302 -16.821 16.098 1.00 31.19 89 GLU A CA 1
ATOM 667 C C . GLU A 1 89 ? 6.206 -18.252 15.585 1.00 31.19 89 GLU A C 1
ATOM 669 O O . GLU A 1 89 ? 6.288 -19.244 16.311 1.00 31.19 89 GLU A O 1
ATOM 674 N N . ARG A 1 90 ? 5.979 -18.332 14.275 1.00 35.09 90 ARG A N 1
ATOM 675 C CA . ARG A 1 90 ? 6.091 -19.551 13.493 1.00 35.09 90 ARG A CA 1
ATOM 676 C C . ARG A 1 90 ? 7.578 -19.890 13.396 1.00 35.09 90 ARG A C 1
ATOM 678 O O . ARG A 1 90 ? 8.380 -19.049 13.012 1.00 35.09 90 ARG A O 1
ATOM 685 N N . VAL A 1 91 ? 7.921 -21.119 13.766 1.00 34.53 91 VAL A N 1
ATOM 686 C CA . VAL A 1 91 ? 9.263 -21.696 13.638 1.00 34.53 91 VAL A CA 1
ATOM 687 C C . VAL A 1 91 ? 9.743 -21.523 12.194 1.00 34.53 91 VAL A C 1
ATOM 689 O O . VAL A 1 91 ? 9.209 -22.163 11.289 1.00 34.53 91 VAL A O 1
ATOM 692 N N . ILE A 1 92 ? 10.717 -20.637 11.986 1.00 34.47 92 ILE A N 1
ATOM 693 C CA . ILE A 1 92 ? 11.378 -20.434 10.698 1.00 34.47 92 ILE A CA 1
ATOM 694 C C . ILE A 1 92 ? 12.406 -21.556 10.555 1.00 34.47 92 ILE A C 1
ATOM 696 O O . ILE A 1 92 ? 13.323 -21.698 11.363 1.00 34.47 92 ILE A O 1
ATOM 700 N N . THR A 1 93 ? 12.225 -22.419 9.560 1.00 35.50 93 THR A N 1
ATOM 701 C CA . THR A 1 93 ? 13.217 -23.441 9.218 1.00 35.50 93 THR A CA 1
ATOM 702 C C . THR A 1 93 ? 14.420 -22.794 8.532 1.00 35.50 93 THR A C 1
ATOM 704 O O . THR A 1 93 ? 14.240 -21.891 7.720 1.00 35.50 93 THR A O 1
ATOM 707 N N . ARG A 1 94 ? 15.637 -23.311 8.772 1.00 35.12 94 ARG A N 1
ATOM 708 C CA . ARG A 1 94 ? 16.925 -22.890 8.155 1.00 35.12 94 ARG A CA 1
ATOM 709 C C . ARG A 1 94 ? 16.935 -22.739 6.617 1.00 35.12 94 ARG A C 1
ATOM 711 O O . ARG A 1 94 ? 17.925 -22.272 6.068 1.00 35.12 94 ARG A O 1
ATOM 718 N N . ALA A 1 95 ? 15.877 -23.146 5.917 1.00 30.47 95 ALA A N 1
ATOM 719 C CA . ALA A 1 95 ? 15.711 -22.958 4.478 1.00 30.47 95 ALA A CA 1
ATOM 720 C C . ALA A 1 95 ? 15.227 -21.542 4.089 1.00 30.47 95 ALA A C 1
ATOM 722 O O . ALA A 1 95 ? 15.549 -21.091 2.992 1.00 30.47 95 ALA A O 1
ATOM 723 N N . ASP A 1 96 ? 14.529 -20.822 4.977 1.00 34.91 96 ASP A N 1
ATOM 724 C CA . ASP A 1 96 ? 14.003 -19.473 4.691 1.00 34.91 96 ASP A CA 1
ATOM 725 C C . ASP A 1 96 ? 15.025 -18.362 4.994 1.00 34.91 96 ASP A C 1
ATOM 727 O O . ASP A 1 96 ? 15.056 -17.334 4.320 1.00 34.91 96 ASP A O 1
ATOM 731 N N . GLU A 1 97 ? 15.946 -18.594 5.935 1.00 34.78 97 GLU A N 1
ATOM 732 C CA . GLU A 1 97 ? 17.055 -17.668 6.222 1.00 34.78 97 GLU A CA 1
ATOM 733 C C . GLU A 1 97 ? 18.100 -17.615 5.091 1.00 34.78 97 GLU A C 1
ATOM 735 O O . GLU A 1 97 ? 18.836 -16.637 4.967 1.00 34.78 97 GLU A O 1
ATOM 740 N N . ALA A 1 98 ? 18.140 -18.627 4.218 1.00 30.81 98 ALA A N 1
ATOM 741 C CA . ALA A 1 98 ? 19.114 -18.723 3.131 1.00 30.81 98 ALA A CA 1
ATOM 742 C C . ALA A 1 98 ? 18.730 -17.944 1.853 1.00 30.81 98 ALA A C 1
ATOM 744 O O . ALA A 1 98 ? 19.536 -17.880 0.931 1.00 30.81 98 ALA A O 1
ATOM 745 N N . ARG A 1 99 ? 17.536 -17.330 1.769 1.00 37.91 99 ARG A N 1
ATOM 746 C CA . ARG A 1 99 ? 17.095 -16.553 0.583 1.00 37.91 99 ARG A CA 1
ATOM 747 C C . ARG A 1 99 ? 17.169 -15.029 0.728 1.00 37.91 99 ARG A C 1
ATOM 749 O O . ARG A 1 99 ? 16.882 -14.316 -0.228 1.00 37.91 99 ARG A O 1
ATOM 756 N N . LEU A 1 100 ? 17.577 -14.525 1.891 1.00 40.78 100 LEU A N 1
ATOM 757 C CA . LEU A 1 100 ? 17.708 -13.087 2.185 1.00 40.78 100 LEU A CA 1
ATOM 758 C C . LEU A 1 100 ? 19.168 -12.604 2.264 1.00 40.78 100 LEU A C 1
ATOM 760 O O . LEU A 1 100 ? 19.408 -11.418 2.483 1.00 40.78 100 LEU A O 1
ATOM 764 N N . VAL A 1 101 ? 20.137 -13.502 2.062 1.00 36.62 101 VAL A N 1
ATOM 765 C CA . VAL A 1 101 ? 21.578 -13.218 2.148 1.00 36.62 101 VAL A CA 1
ATOM 766 C C . VAL A 1 101 ? 22.214 -13.303 0.761 1.00 36.62 101 VAL A C 1
ATOM 768 O O . VAL A 1 101 ? 23.063 -14.144 0.516 1.00 36.62 101 VAL A O 1
ATOM 771 N N . GLU A 1 102 ? 21.804 -12.421 -0.149 1.00 35.38 102 GLU A N 1
ATOM 772 C CA . GLU A 1 102 ? 22.649 -12.010 -1.280 1.00 35.38 102 GLU A CA 1
ATOM 773 C C . GLU A 1 102 ? 22.540 -10.477 -1.439 1.00 35.38 102 GLU A C 1
ATOM 775 O O . GLU A 1 102 ? 21.625 -9.918 -2.053 1.00 35.38 102 GLU A O 1
ATOM 780 N N . ASP A 1 103 ? 23.462 -9.798 -0.747 1.00 39.78 103 ASP A N 1
ATOM 781 C CA . ASP A 1 103 ? 23.914 -8.409 -0.902 1.00 39.78 103 ASP A CA 1
ATOM 782 C C . ASP A 1 103 ? 22.846 -7.316 -1.100 1.00 39.78 103 ASP A C 1
ATOM 784 O O . ASP A 1 103 ? 22.546 -6.873 -2.215 1.00 39.78 103 ASP A O 1
ATOM 788 N N . GLY A 1 104 ? 22.297 -6.786 0.001 1.00 45.44 104 GLY A N 1
ATOM 789 C CA . GLY A 1 104 ? 21.393 -5.634 -0.047 1.00 45.44 104 GLY A CA 1
ATOM 790 C C . GLY A 1 104 ? 21.365 -4.759 1.205 1.00 45.44 104 GLY A C 1
ATOM 791 O O . GLY A 1 104 ? 21.482 -5.249 2.323 1.00 45.44 104 GLY A O 1
ATOM 792 N N . VAL A 1 105 ? 21.166 -3.449 1.010 1.00 59.81 105 VAL A N 1
ATOM 793 C CA . VAL A 1 105 ? 20.945 -2.481 2.098 1.00 59.81 105 VAL A CA 1
ATOM 794 C C . VAL A 1 105 ? 19.585 -2.741 2.750 1.00 59.81 105 VAL A C 1
ATOM 796 O O . VAL A 1 105 ? 18.541 -2.629 2.103 1.00 59.81 105 VAL A O 1
ATOM 799 N N . LEU A 1 106 ? 19.603 -3.096 4.035 1.00 67.75 106 LEU A N 1
ATOM 800 C CA . LEU A 1 106 ? 18.406 -3.397 4.821 1.00 67.75 106 LEU A CA 1
ATOM 801 C C . LEU A 1 106 ? 17.573 -2.129 5.107 1.00 67.75 106 LEU A C 1
ATOM 803 O O . LEU A 1 106 ? 18.142 -1.037 5.199 1.00 67.75 106 LEU A O 1
ATOM 807 N N . PRO A 1 107 ? 16.243 -2.249 5.293 1.00 63.41 107 PRO A N 1
ATOM 808 C CA . PRO A 1 107 ? 15.409 -1.145 5.760 1.00 63.41 107 PRO A CA 1
ATOM 809 C C . PRO A 1 107 ? 15.918 -0.586 7.094 1.00 63.41 107 PRO A C 1
ATOM 811 O O . PRO A 1 107 ? 16.261 -1.334 8.011 1.00 63.41 107 PRO A O 1
ATOM 814 N N . VAL A 1 108 ? 15.948 0.740 7.221 1.00 68.06 108 VAL A N 1
ATOM 815 C CA . VAL A 1 108 ? 16.500 1.433 8.399 1.00 68.06 108 VAL A CA 1
ATOM 816 C C . VAL A 1 108 ? 15.372 2.084 9.187 1.00 68.06 108 VAL A C 1
ATOM 818 O O . VAL A 1 108 ? 14.420 2.584 8.600 1.00 68.06 108 VAL A O 1
ATOM 821 N N . ARG A 1 109 ? 15.469 2.130 10.519 1.00 65.25 109 ARG A N 1
ATOM 822 C CA . ARG A 1 109 ? 14.490 2.841 11.355 1.00 65.25 109 ARG A CA 1
ATOM 823 C C . ARG A 1 109 ? 14.748 4.351 11.384 1.00 65.25 109 ARG A C 1
ATOM 825 O O . ARG A 1 109 ? 15.893 4.797 11.422 1.00 65.25 109 ARG A O 1
ATOM 832 N N . SER A 1 110 ? 13.685 5.149 11.384 1.00 61.19 110 SER A N 1
ATOM 833 C CA . SER A 1 110 ? 13.750 6.591 11.626 1.00 61.19 110 SER A CA 1
ATOM 834 C C . SER A 1 110 ? 13.902 6.887 13.123 1.00 61.19 110 SER A C 1
ATOM 836 O O . SER A 1 110 ? 13.660 6.032 13.977 1.00 61.19 110 SER A O 1
ATOM 838 N N . SER A 1 111 ? 14.221 8.138 13.469 1.00 52.50 111 SER A N 1
ATOM 839 C CA . SER A 1 111 ? 14.212 8.605 14.866 1.00 52.50 111 SER A CA 1
ATOM 840 C C . SER A 1 111 ? 12.830 8.524 15.529 1.00 52.50 111 SER A C 1
ATOM 842 O O . SER A 1 111 ? 12.729 8.588 16.751 1.00 52.50 111 SER A O 1
ATOM 844 N N . ARG A 1 112 ? 11.763 8.366 14.736 1.00 58.66 112 ARG A N 1
ATOM 845 C CA . ARG A 1 112 ? 10.377 8.208 15.192 1.00 58.66 112 ARG A CA 1
ATOM 846 C C . ARG A 1 112 ? 9.976 6.736 15.362 1.00 58.66 112 ARG A C 1
ATOM 848 O O . ARG A 1 112 ? 8.840 6.458 15.743 1.00 58.66 112 ARG A O 1
ATOM 855 N N . GLY A 1 113 ? 10.883 5.796 15.079 1.00 58.62 113 GLY A N 1
ATOM 856 C CA . GLY A 1 113 ? 10.662 4.349 15.179 1.00 58.62 113 GLY A CA 1
ATOM 857 C C . GLY A 1 113 ? 9.982 3.706 13.961 1.00 58.62 113 GLY A C 1
ATOM 858 O O . GLY A 1 113 ? 9.817 2.485 13.934 1.00 58.62 113 GLY A O 1
ATOM 859 N N . GLY A 1 114 ? 9.601 4.488 12.945 1.00 65.44 114 GLY A N 1
ATOM 860 C CA . GLY A 1 114 ? 9.093 3.991 11.660 1.00 65.44 114 GLY A CA 1
ATOM 861 C C . GLY A 1 114 ? 10.218 3.560 10.722 1.00 65.44 114 GLY A C 1
ATOM 862 O O . GLY A 1 114 ? 11.388 3.583 11.100 1.00 65.44 114 GLY A O 1
ATOM 863 N N . PHE A 1 115 ? 9.880 3.136 9.509 1.00 72.69 115 PHE A N 1
ATOM 864 C CA . PHE A 1 115 ? 10.852 2.776 8.477 1.00 72.69 115 PHE A CA 1
ATOM 865 C C . PHE A 1 115 ? 11.272 4.019 7.695 1.00 72.69 115 PHE A C 1
ATOM 867 O O . PHE A 1 115 ? 10.461 4.680 7.066 1.00 72.69 115 PHE A O 1
ATOM 874 N N . LYS A 1 116 ? 12.550 4.376 7.738 1.00 80.12 116 LYS A N 1
ATOM 875 C CA . LYS A 1 116 ? 13.080 5.585 7.114 1.00 80.12 116 LYS A CA 1
ATOM 876 C C . LYS A 1 116 ? 12.889 5.530 5.598 1.00 80.12 116 LYS A C 1
ATOM 878 O O . LYS A 1 116 ? 13.313 4.565 4.965 1.00 80.12 116 LYS A O 1
ATOM 883 N N . GLN A 1 117 ? 12.309 6.588 5.041 1.00 89.62 117 GLN A N 1
ATOM 884 C CA . GLN A 1 117 ? 12.188 6.777 3.597 1.00 89.62 117 GLN A CA 1
ATOM 885 C C . GLN A 1 117 ? 13.552 6.758 2.912 1.00 89.62 117 GLN A C 1
ATOM 887 O O . GLN A 1 117 ? 14.529 7.320 3.428 1.00 89.62 117 GLN A O 1
ATOM 892 N N . ASN A 1 118 ? 13.602 6.149 1.733 1.00 91.00 118 ASN A N 1
ATOM 893 C CA . ASN A 1 118 ? 14.779 6.206 0.888 1.00 91.00 118 ASN A CA 1
ATOM 894 C C . ASN A 1 118 ? 15.069 7.663 0.492 1.00 91.00 118 ASN A C 1
ATOM 896 O O . ASN A 1 118 ? 14.140 8.415 0.175 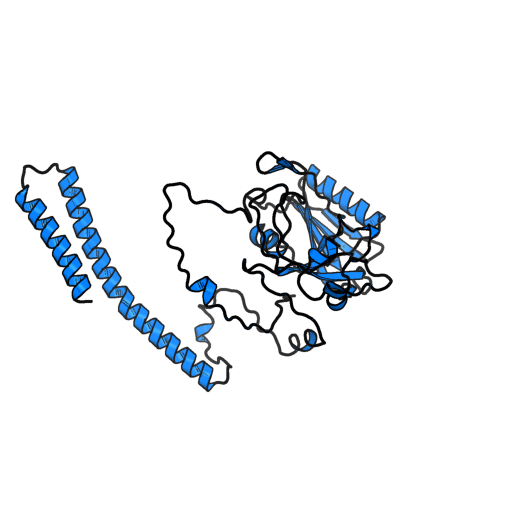1.00 91.00 118 ASN A O 1
ATOM 900 N N . PRO A 1 119 ? 16.344 8.094 0.487 1.00 88.19 119 PRO A N 1
ATOM 901 C CA . PRO A 1 119 ? 16.699 9.306 -0.239 1.00 88.19 119 PRO A CA 1
ATOM 902 C C . PRO A 1 119 ? 16.280 9.110 -1.703 1.00 88.19 119 PRO A C 1
ATOM 904 O O . PRO A 1 119 ? 16.395 8.011 -2.227 1.00 88.19 119 PRO A O 1
ATOM 907 N N . ALA A 1 120 ? 15.731 10.135 -2.350 1.00 89.94 120 ALA A N 1
ATOM 908 C CA . ALA A 1 120 ? 15.157 9.982 -3.692 1.00 89.94 120 ALA A CA 1
ATOM 909 C C . ALA A 1 120 ? 15.265 11.265 -4.528 1.00 89.94 120 ALA A C 1
ATOM 911 O O . ALA A 1 120 ? 14.416 11.538 -5.372 1.00 89.94 120 ALA A O 1
ATOM 912 N N . LEU A 1 121 ? 16.275 12.096 -4.259 1.00 89.50 121 LEU A N 1
ATOM 913 C CA . LEU A 1 121 ? 16.497 13.337 -5.000 1.00 89.50 121 LEU A CA 1
ATOM 914 C C . LEU A 1 121 ? 16.872 13.031 -6.456 1.00 89.50 121 LEU A C 1
ATOM 916 O O . LEU A 1 121 ? 17.854 12.334 -6.710 1.00 89.50 121 LEU A O 1
ATOM 920 N N . VAL A 1 122 ? 16.146 13.623 -7.406 1.00 88.25 122 VAL A N 1
ATOM 921 C CA . VAL A 1 122 ? 16.387 13.459 -8.855 1.00 88.25 122 VAL A CA 1
ATOM 922 C C . VAL A 1 122 ? 17.798 13.925 -9.227 1.00 88.25 122 VAL A C 1
ATOM 924 O O . VAL A 1 122 ? 18.500 13.287 -10.002 1.00 88.25 122 VAL A O 1
ATOM 927 N N . LYS A 1 123 ? 18.249 15.030 -8.622 1.00 88.31 123 LYS A N 1
ATOM 928 C CA . LYS A 1 123 ? 19.568 15.638 -8.868 1.00 88.31 123 LYS A CA 1
ATOM 929 C C . LYS A 1 123 ? 20.734 14.907 -8.186 1.00 88.31 123 LYS A C 1
ATOM 931 O O . LYS A 1 123 ? 21.871 15.334 -8.357 1.00 88.31 123 LYS A O 1
ATOM 936 N N . ARG A 1 124 ? 20.459 13.887 -7.364 1.00 87.75 124 ARG A N 1
ATOM 937 C CA . ARG A 1 124 ? 21.462 13.146 -6.578 1.00 87.75 124 ARG A CA 1
ATOM 938 C C . ARG A 1 124 ? 21.241 11.632 -6.658 1.00 87.75 124 ARG A C 1
ATOM 940 O O . ARG A 1 124 ? 20.906 11.006 -5.644 1.00 87.75 124 ARG A O 1
ATOM 947 N N . PRO A 1 125 ? 21.369 11.049 -7.861 1.00 86.94 125 PRO A N 1
ATOM 948 C CA . PRO A 1 125 ? 21.126 9.629 -8.080 1.00 86.94 125 PRO A CA 1
ATOM 949 C C . PRO A 1 125 ? 22.036 8.717 -7.249 1.00 86.94 125 PRO A C 1
ATOM 951 O O . PRO A 1 125 ? 21.595 7.670 -6.777 1.00 86.94 125 PRO A O 1
ATOM 954 N N . GLU A 1 126 ? 23.250 9.160 -6.919 1.00 87.94 126 GLU A N 1
ATOM 955 C CA . GLU A 1 126 ? 24.207 8.417 -6.095 1.00 87.94 126 GLU A CA 1
ATOM 956 C C . GLU A 1 126 ? 23.653 8.028 -4.711 1.00 87.94 126 GLU A C 1
ATOM 958 O O . GLU A 1 126 ? 24.087 7.049 -4.099 1.00 87.94 126 GLU A O 1
ATOM 963 N N . GLN A 1 127 ? 22.662 8.777 -4.213 1.00 85.81 127 GLN A N 1
ATOM 964 C CA . GLN A 1 127 ? 22.037 8.513 -2.922 1.00 85.81 127 GLN A CA 1
ATOM 965 C C . GLN A 1 127 ? 21.056 7.340 -2.956 1.00 85.81 127 GLN A C 1
ATOM 967 O O . GLN A 1 127 ? 20.776 6.789 -1.895 1.00 85.81 127 GLN A O 1
ATOM 972 N N . TRP A 1 128 ? 20.536 6.952 -4.123 1.00 89.31 128 TRP A N 1
ATOM 973 C CA . TRP A 1 128 ? 19.449 5.972 -4.226 1.00 89.31 128 TRP A CA 1
ATOM 974 C C . TRP A 1 128 ? 19.665 4.866 -5.257 1.00 89.31 128 TRP A C 1
ATOM 976 O O . TRP A 1 128 ? 19.053 3.810 -5.132 1.00 89.31 128 TRP A O 1
ATOM 986 N N . GLU A 1 129 ? 20.580 5.029 -6.213 1.00 89.25 129 GLU A N 1
ATOM 987 C CA . GLU A 1 129 ? 20.902 4.009 -7.229 1.00 89.25 129 GLU A CA 1
ATOM 988 C C . GLU A 1 129 ? 21.384 2.676 -6.636 1.00 89.25 129 GLU A C 1
ATOM 990 O O . GLU A 1 129 ? 21.229 1.611 -7.234 1.00 89.25 129 GLU A O 1
ATOM 995 N N . HIS A 1 130 ? 21.979 2.710 -5.442 1.00 87.25 130 HIS A N 1
ATOM 996 C CA . HIS A 1 130 ? 22.387 1.501 -4.729 1.00 87.25 130 HIS A CA 1
ATOM 997 C C . HIS A 1 130 ? 21.206 0.771 -4.060 1.00 87.25 130 HIS A C 1
ATOM 999 O O . HIS A 1 130 ? 21.331 -0.400 -3.703 1.00 87.25 130 HIS A O 1
ATOM 1005 N N . LEU A 1 131 ? 20.069 1.452 -3.884 1.00 88.81 131 LEU A N 1
ATOM 1006 C CA . LEU A 1 131 ? 18.832 0.910 -3.313 1.00 88.81 131 LEU A CA 1
ATOM 1007 C C . LEU A 1 131 ? 17.909 0.369 -4.403 1.00 88.81 131 LEU A C 1
ATOM 1009 O O . LEU A 1 131 ? 17.222 -0.625 -4.177 1.00 88.81 131 LEU A O 1
ATOM 1013 N N . TYR A 1 132 ? 17.901 1.011 -5.571 1.00 92.56 132 TYR A N 1
ATOM 1014 C CA . TYR A 1 132 ? 17.047 0.648 -6.691 1.00 92.56 132 TYR A CA 1
ATOM 1015 C C . TYR A 1 132 ? 17.751 0.873 -8.026 1.00 92.56 132 TYR A C 1
ATOM 1017 O O . TYR A 1 132 ? 18.236 1.968 -8.311 1.00 92.56 132 TYR A O 1
ATOM 1025 N N . LYS A 1 133 ? 17.733 -0.161 -8.868 1.00 91.56 133 LYS A N 1
ATOM 1026 C CA . LYS A 1 133 ? 18.180 -0.093 -10.258 1.00 91.56 133 LYS A CA 1
ATOM 1027 C C . LYS A 1 133 ? 17.004 -0.436 -11.171 1.00 91.56 133 LYS A C 1
ATOM 1029 O O . LYS A 1 133 ? 16.449 -1.525 -11.021 1.00 91.56 133 LYS A O 1
ATOM 1034 N N . PRO A 1 134 ? 16.603 0.459 -12.086 1.00 92.31 134 PRO A N 1
ATOM 1035 C CA . PRO A 1 134 ? 15.604 0.136 -13.096 1.00 92.31 134 PRO A CA 1
ATOM 1036 C C . PRO A 1 134 ? 16.059 -1.041 -13.965 1.00 92.31 134 PRO A C 1
ATOM 1038 O O . PRO A 1 134 ? 17.246 -1.181 -14.254 1.00 92.31 134 PRO A O 1
ATOM 1041 N N . GLU A 1 135 ? 15.109 -1.867 -14.388 1.00 93.25 135 GLU A N 1
ATOM 1042 C CA . GLU A 1 135 ? 15.346 -2.998 -15.283 1.00 93.25 135 GLU A CA 1
ATOM 1043 C C . GLU A 1 135 ? 14.273 -3.025 -16.369 1.00 93.25 135 GLU A C 1
ATOM 1045 O O . GLU A 1 135 ? 13.096 -2.751 -16.111 1.00 93.25 135 GLU A O 1
ATOM 1050 N N . ASP A 1 136 ? 14.679 -3.362 -17.590 1.00 91.62 136 ASP A N 1
ATOM 1051 C CA . ASP A 1 136 ? 13.781 -3.375 -18.735 1.00 91.62 136 ASP A CA 1
ATOM 1052 C C . ASP A 1 136 ? 12.638 -4.383 -18.556 1.00 91.62 136 ASP A C 1
ATOM 1054 O O . ASP A 1 136 ? 12.803 -5.533 -18.143 1.00 91.62 136 ASP A O 1
ATOM 1058 N N . GLY A 1 137 ? 11.428 -3.935 -18.885 1.00 89.56 137 GLY A N 1
ATOM 1059 C CA . GLY A 1 137 ? 10.205 -4.715 -18.712 1.00 89.56 137 GLY A CA 1
ATOM 1060 C C . GLY A 1 137 ? 9.636 -4.709 -17.290 1.00 89.56 137 GLY A C 1
ATOM 1061 O O . GLY A 1 137 ? 8.550 -5.253 -17.101 1.00 89.56 137 GLY A O 1
ATOM 1062 N N . TYR A 1 138 ? 10.302 -4.084 -16.316 1.00 93.81 138 TYR A N 1
ATOM 1063 C CA . TYR A 1 138 ? 9.738 -3.788 -14.998 1.00 93.81 138 TYR A CA 1
ATOM 1064 C C . TYR A 1 138 ? 9.279 -2.327 -14.905 1.00 93.81 138 TYR A C 1
ATOM 1066 O O . TYR A 1 138 ? 9.714 -1.478 -15.688 1.00 93.81 138 TYR A O 1
ATOM 1074 N N . PRO A 1 139 ? 8.389 -1.988 -13.955 1.00 93.50 139 PRO A N 1
ATOM 1075 C CA . PRO A 1 139 ? 8.035 -0.598 -13.710 1.00 93.50 139 PRO A CA 1
ATOM 1076 C C . PRO A 1 139 ? 9.270 0.217 -13.313 1.00 93.50 139 PRO A C 1
ATOM 1078 O O . PRO A 1 139 ? 9.945 -0.125 -12.347 1.00 93.50 139 PRO A O 1
ATOM 1081 N N . ASN A 1 140 ? 9.531 1.323 -14.014 1.00 93.62 140 ASN A N 1
ATOM 1082 C CA . ASN A 1 140 ? 10.600 2.246 -13.644 1.00 93.62 140 ASN A CA 1
ATOM 1083 C C . ASN A 1 140 ? 10.100 3.252 -12.593 1.00 93.62 140 ASN A C 1
ATOM 1085 O O . ASN A 1 140 ? 9.325 4.162 -12.903 1.00 93.62 140 ASN A O 1
ATOM 1089 N N . LEU A 1 141 ? 10.525 3.078 -11.338 1.00 92.25 141 LEU A N 1
ATOM 1090 C CA . LEU A 1 141 ? 10.164 3.977 -10.231 1.00 92.25 141 LEU A CA 1
ATOM 1091 C C . LEU A 1 141 ? 11.034 5.234 -10.151 1.00 92.25 141 LEU A C 1
ATOM 1093 O O . LEU A 1 141 ? 10.638 6.207 -9.512 1.00 92.25 141 LEU A O 1
ATOM 1097 N N . ALA A 1 142 ? 12.179 5.226 -10.830 1.00 91.62 142 ALA A N 1
ATOM 1098 C CA . ALA A 1 142 ? 13.104 6.347 -10.930 1.00 91.62 142 ALA A CA 1
ATOM 1099 C C . ALA A 1 142 ? 12.932 7.127 -12.246 1.00 91.62 142 ALA A C 1
ATOM 1101 O O . ALA A 1 142 ? 13.809 7.886 -12.645 1.00 91.62 142 ALA A O 1
ATOM 1102 N N . ASP A 1 143 ? 11.804 6.948 -12.939 1.00 89.56 143 ASP A N 1
ATOM 1103 C CA . ASP A 1 143 ? 11.478 7.716 -14.139 1.00 89.56 143 ASP A CA 1
ATOM 1104 C C . ASP A 1 143 ? 11.316 9.211 -13.782 1.00 89.56 143 ASP A C 1
ATOM 1106 O O . ASP A 1 143 ? 10.430 9.555 -12.986 1.00 89.56 143 ASP A O 1
ATOM 1110 N N . PRO A 1 144 ? 12.133 10.121 -14.351 1.00 83.88 144 PRO A N 1
ATOM 1111 C CA . PRO A 1 144 ? 12.018 11.557 -14.104 1.00 83.88 144 PRO A CA 1
ATOM 1112 C C . PRO A 1 144 ? 10.656 12.138 -14.494 1.00 83.88 144 PRO A C 1
ATOM 1114 O O . PRO A 1 144 ? 10.214 13.100 -13.873 1.00 83.88 144 PRO A O 1
ATOM 1117 N N . ALA A 1 145 ? 9.948 11.543 -15.463 1.00 85.56 145 ALA A N 1
ATOM 1118 C CA . ALA A 1 145 ? 8.608 11.989 -15.852 1.00 85.56 145 ALA A CA 1
ATOM 1119 C C . ALA A 1 145 ? 7.556 11.773 -14.746 1.00 85.56 145 ALA A C 1
ATOM 1121 O O . ALA A 1 145 ? 6.469 12.347 -14.798 1.00 85.56 145 ALA A O 1
ATOM 1122 N N . ARG A 1 146 ? 7.876 10.947 -13.742 1.00 79.19 146 ARG A N 1
ATOM 1123 C CA . ARG A 1 146 ? 7.035 10.652 -12.574 1.00 79.19 146 ARG A CA 1
ATOM 1124 C C . ARG A 1 146 ? 7.509 11.352 -11.304 1.00 79.19 146 ARG A C 1
ATOM 1126 O O . ARG A 1 146 ? 6.931 11.122 -10.243 1.00 79.19 146 ARG A O 1
ATOM 1133 N N . ALA A 1 147 ? 8.575 12.146 -11.385 1.00 84.00 147 ALA A N 1
ATOM 1134 C CA . ALA A 1 147 ? 9.070 12.883 -10.237 1.00 84.00 147 ALA A CA 1
ATOM 1135 C C . ALA A 1 147 ? 8.047 13.943 -9.803 1.00 84.00 147 ALA A C 1
ATOM 1137 O O . ALA A 1 147 ? 7.477 14.659 -10.629 1.00 84.00 147 ALA A O 1
ATOM 1138 N N . GLU A 1 148 ? 7.827 14.052 -8.495 1.00 80.44 148 GLU A N 1
ATOM 1139 C CA . GLU A 1 148 ? 7.032 15.126 -7.909 1.00 80.44 148 GLU A CA 1
ATOM 1140 C C . GLU A 1 148 ? 8.004 16.168 -7.348 1.00 80.44 148 GLU A C 1
ATOM 1142 O O . GLU A 1 148 ? 8.660 15.966 -6.322 1.00 80.44 148 GLU A O 1
ATOM 1147 N N . GLY A 1 149 ? 8.162 17.274 -8.078 1.00 85.06 149 GLY A N 1
ATOM 1148 C CA . GLY A 1 149 ? 9.198 18.263 -7.790 1.00 85.06 149 GLY A CA 1
ATOM 1149 C C . GLY A 1 149 ? 10.602 17.692 -8.011 1.00 85.06 149 GLY A C 1
ATOM 1150 O O . GLY A 1 149 ? 10.907 17.173 -9.079 1.00 85.06 149 GLY A O 1
ATOM 1151 N N . ASP A 1 150 ? 11.460 17.794 -6.995 1.00 87.44 150 ASP A N 1
ATOM 1152 C CA . ASP A 1 150 ? 12.852 17.325 -7.045 1.00 87.44 150 ASP A CA 1
ATOM 1153 C C . ASP A 1 150 ? 13.026 15.869 -6.554 1.00 87.44 150 ASP A C 1
ATOM 1155 O O . ASP A 1 150 ? 14.163 15.420 -6.377 1.00 87.44 150 ASP A O 1
ATOM 1159 N N . PHE A 1 151 ? 11.936 15.122 -6.323 1.00 88.88 151 PHE A N 1
ATOM 1160 C CA . PHE A 1 151 ? 11.979 13.777 -5.737 1.00 88.88 151 PHE A CA 1
ATOM 1161 C C . PHE A 1 151 ? 11.282 12.708 -6.589 1.00 88.88 151 PHE A C 1
ATOM 1163 O O . PHE A 1 151 ? 10.160 12.887 -7.067 1.00 88.88 151 PHE A O 1
ATOM 1170 N N . HIS A 1 152 ? 11.901 11.530 -6.679 1.00 91.56 152 HIS A N 1
ATOM 1171 C CA . HIS A 1 152 ? 11.241 10.302 -7.117 1.00 91.56 152 HIS A CA 1
ATOM 1172 C C . HIS A 1 152 ? 10.378 9.751 -5.974 1.00 91.56 152 HIS A C 1
ATOM 1174 O O . HIS A 1 152 ? 10.802 8.875 -5.219 1.00 91.56 152 HIS A O 1
ATOM 1180 N N . GLN A 1 153 ? 9.151 10.262 -5.837 1.00 90.25 153 GLN A N 1
ATOM 1181 C CA . GLN A 1 153 ? 8.230 9.895 -4.751 1.00 90.25 153 GLN A CA 1
ATOM 1182 C C . GLN A 1 153 ? 8.018 8.376 -4.640 1.00 90.25 153 GLN A C 1
ATOM 1184 O O . GLN A 1 153 ? 7.938 7.838 -3.537 1.00 90.25 153 GLN A O 1
ATOM 1189 N N . ALA A 1 154 ? 7.982 7.665 -5.771 1.00 90.94 154 ALA A N 1
ATOM 1190 C CA . ALA A 1 154 ? 7.815 6.217 -5.772 1.00 90.94 154 ALA A CA 1
ATOM 1191 C C . ALA A 1 154 ? 9.027 5.465 -5.196 1.00 90.94 154 ALA A C 1
ATOM 1193 O O . ALA A 1 154 ? 8.837 4.423 -4.582 1.00 90.94 154 ALA A O 1
ATOM 1194 N N . VAL A 1 155 ? 10.249 5.992 -5.337 1.00 92.44 155 VAL A N 1
ATOM 1195 C CA . VAL A 1 155 ? 11.449 5.451 -4.668 1.00 92.44 155 VAL A CA 1
ATOM 1196 C C . VAL A 1 155 ? 11.432 5.814 -3.183 1.00 92.44 155 VAL A C 1
ATOM 1198 O O . VAL A 1 155 ? 11.693 4.963 -2.337 1.00 92.44 155 VAL A O 1
ATOM 1201 N N . GLN A 1 156 ? 11.053 7.054 -2.856 1.00 93.06 156 GLN A N 1
ATOM 1202 C CA . GLN A 1 156 ? 10.952 7.549 -1.478 1.00 93.06 156 GLN A CA 1
ATOM 1203 C C . GLN A 1 156 ? 9.931 6.774 -0.628 1.00 93.06 156 GLN A C 1
ATOM 1205 O O . GLN A 1 156 ? 10.092 6.664 0.587 1.00 93.06 156 GLN A O 1
ATOM 1210 N N . ALA A 1 157 ? 8.882 6.238 -1.259 1.00 92.00 157 ALA A N 1
ATOM 1211 C CA . ALA A 1 157 ? 7.847 5.445 -0.601 1.00 92.00 157 ALA A CA 1
ATOM 1212 C C . ALA A 1 157 ? 8.367 4.123 -0.002 1.00 92.00 157 ALA A C 1
ATOM 1214 O O . ALA A 1 157 ? 7.696 3.538 0.851 1.00 92.00 157 ALA A O 1
ATOM 1215 N N . TYR A 1 158 ? 9.560 3.677 -0.404 1.00 92.25 158 TYR A N 1
ATOM 1216 C CA . TYR A 1 158 ? 10.218 2.485 0.121 1.00 92.25 158 TYR A CA 1
ATOM 1217 C C . TYR A 1 158 ? 11.312 2.813 1.141 1.00 92.25 158 TYR A C 1
ATOM 1219 O O . TYR A 1 158 ? 11.837 3.926 1.202 1.00 92.25 158 TYR A O 1
ATOM 1227 N N . SER A 1 159 ? 11.659 1.808 1.943 1.00 87.00 159 SER A N 1
ATOM 1228 C CA . SER A 1 159 ? 12.787 1.806 2.870 1.00 87.00 159 SER A CA 1
ATOM 1229 C C . SER A 1 159 ? 13.741 0.663 2.531 1.00 87.00 159 SER A C 1
ATOM 1231 O O . SER A 1 159 ? 13.335 -0.499 2.494 1.00 87.00 159 SER A O 1
ATOM 1233 N N . GLY A 1 160 ? 15.015 0.982 2.317 1.00 88.00 160 GLY A N 1
ATOM 1234 C CA . GLY A 1 160 ? 16.044 0.015 1.944 1.00 88.00 160 GLY A CA 1
ATOM 1235 C C . GLY A 1 160 ? 15.951 -0.431 0.482 1.00 88.00 160 GLY A C 1
ATOM 1236 O O . GLY A 1 160 ? 15.434 0.289 -0.378 1.00 88.00 160 GLY A O 1
ATOM 1237 N N . LYS A 1 161 ? 16.502 -1.617 0.204 1.00 89.19 161 LYS A N 1
ATOM 1238 C CA . LYS A 1 161 ? 16.588 -2.197 -1.143 1.00 89.19 161 LYS A CA 1
ATOM 1239 C C . LYS A 1 161 ? 15.207 -2.458 -1.755 1.00 89.19 161 LYS A C 1
ATOM 1241 O O . LYS A 1 161 ? 14.300 -2.980 -1.108 1.00 89.19 161 LYS A O 1
ATOM 1246 N N . MET A 1 162 ? 15.101 -2.143 -3.039 1.00 92.56 162 MET A N 1
ATOM 1247 C CA . MET A 1 162 ? 13.951 -2.391 -3.899 1.00 92.56 162 MET A CA 1
ATOM 1248 C C . MET A 1 162 ? 14.374 -3.372 -4.990 1.00 92.56 162 MET A C 1
ATOM 1250 O O . MET A 1 162 ? 15.432 -3.212 -5.601 1.00 92.56 162 MET A O 1
ATOM 1254 N N . VAL A 1 163 ? 13.565 -4.399 -5.228 1.00 91.81 163 VAL A N 1
ATOM 1255 C CA . VAL A 1 163 ? 13.918 -5.514 -6.111 1.00 91.81 163 VAL A CA 1
ATOM 1256 C C . VAL A 1 163 ? 12.909 -5.613 -7.243 1.00 91.81 163 VAL A C 1
ATOM 1258 O O . VAL A 1 163 ? 11.709 -5.724 -6.997 1.00 91.81 163 VAL A O 1
ATOM 1261 N N . ASN A 1 164 ? 13.396 -5.610 -8.482 1.00 91.94 164 ASN A N 1
ATOM 1262 C CA . ASN A 1 164 ? 12.591 -6.007 -9.630 1.00 91.94 164 ASN A CA 1
ATOM 1263 C C . ASN A 1 164 ? 12.407 -7.523 -9.569 1.00 91.94 164 ASN A C 1
ATOM 1265 O O . ASN A 1 164 ? 13.380 -8.273 -9.643 1.00 91.94 164 ASN A O 1
ATOM 1269 N N . ARG A 1 165 ? 11.173 -7.985 -9.377 1.00 92.62 165 ARG A N 1
ATOM 1270 C CA . ARG A 1 165 ? 10.855 -9.410 -9.444 1.00 92.62 165 ARG A CA 1
ATOM 1271 C C . ARG A 1 165 ? 9.469 -9.631 -10.006 1.00 92.62 165 ARG A C 1
ATOM 1273 O O . ARG A 1 165 ? 8.536 -8.865 -9.760 1.00 92.62 165 ARG A O 1
ATOM 1280 N N . GLN A 1 166 ? 9.336 -10.693 -10.779 1.00 91.06 166 GLN A N 1
ATOM 1281 C CA . GLN A 1 166 ? 8.031 -11.178 -11.180 1.00 91.06 166 GLN A CA 1
ATOM 1282 C C . GLN A 1 166 ? 7.362 -11.844 -9.976 1.00 91.06 166 GLN A C 1
ATOM 1284 O O . GLN A 1 166 ? 8.024 -12.574 -9.234 1.00 91.06 166 GLN A O 1
ATOM 1289 N N . LEU A 1 167 ? 6.073 -11.575 -9.764 1.00 89.69 167 LEU A N 1
ATOM 1290 C CA . LEU A 1 167 ? 5.326 -12.296 -8.737 1.00 89.69 167 LEU A CA 1
ATOM 1291 C C . LEU A 1 167 ? 5.168 -13.769 -9.144 1.00 89.69 167 LEU A C 1
ATOM 1293 O O . LEU A 1 167 ? 4.950 -14.086 -10.315 1.00 89.69 167 LEU A O 1
ATOM 1297 N N . HIS A 1 168 ? 5.317 -14.662 -8.177 1.00 88.94 168 HIS A N 1
ATOM 1298 C CA . HIS A 1 168 ? 5.319 -16.106 -8.352 1.00 88.94 168 HIS A CA 1
ATOM 1299 C C . HIS A 1 168 ? 3.919 -16.698 -8.204 1.00 88.94 168 HIS A C 1
ATOM 1301 O O . HIS A 1 168 ? 3.034 -16.108 -7.583 1.00 88.94 168 HIS A O 1
ATOM 1307 N N . ASP A 1 169 ? 3.743 -17.899 -8.752 1.00 88.25 169 ASP A N 1
ATOM 1308 C CA . ASP A 1 169 ? 2.518 -18.676 -8.586 1.00 88.25 169 ASP A CA 1
ATOM 1309 C C . ASP A 1 169 ? 2.141 -18.821 -7.106 1.00 88.25 169 ASP A C 1
ATOM 1311 O O . ASP A 1 169 ? 2.986 -19.104 -6.253 1.00 88.25 169 ASP A O 1
ATOM 1315 N N . GLY A 1 170 ? 0.860 -18.625 -6.804 1.00 87.12 170 GLY A N 1
ATOM 1316 C CA . GLY A 1 170 ? 0.326 -18.724 -5.452 1.00 87.12 170 GLY A CA 1
ATOM 1317 C C . GLY A 1 170 ? 0.542 -17.496 -4.568 1.00 87.12 170 GLY A C 1
ATOM 1318 O O . GLY A 1 170 ? -0.057 -17.457 -3.493 1.00 87.12 170 GLY A O 1
ATOM 1319 N N . GLU A 1 171 ? 1.312 -16.488 -4.998 1.00 89.19 171 GLU A N 1
ATOM 1320 C CA . GLU A 1 171 ? 1.433 -15.240 -4.241 1.00 89.19 171 GLU A CA 1
ATOM 1321 C C . GLU A 1 171 ? 0.109 -14.470 -4.227 1.00 89.19 171 GLU A C 1
ATOM 1323 O O . GLU A 1 171 ? -0.577 -14.315 -5.246 1.00 89.19 171 GLU A O 1
ATOM 1328 N N . TYR A 1 172 ? -0.227 -13.956 -3.046 1.00 92.38 172 TYR A N 1
ATOM 1329 C CA . TYR A 1 172 ? -1.369 -13.081 -2.842 1.00 92.38 172 TYR A CA 1
ATOM 1330 C C . TYR A 1 172 ? -0.925 -11.627 -2.814 1.00 92.38 172 TYR A C 1
ATOM 1332 O O . TYR A 1 172 ? 0.151 -11.279 -2.323 1.00 92.38 172 TYR A O 1
ATOM 1340 N N . PHE A 1 173 ? -1.793 -10.768 -3.323 1.00 93.94 173 PHE A N 1
ATOM 1341 C CA . PHE A 1 173 ? -1.638 -9.333 -3.220 1.00 93.94 173 PHE A CA 1
ATOM 1342 C C . PHE A 1 173 ? -2.987 -8.679 -2.958 1.00 93.94 173 PHE A C 1
ATOM 1344 O O . PHE A 1 173 ? -4.042 -9.230 -3.269 1.00 93.94 173 PHE A O 1
ATOM 1351 N N . PHE A 1 174 ? -2.978 -7.495 -2.364 1.00 95.38 174 PHE A N 1
ATOM 1352 C CA . PHE A 1 174 ? -4.210 -6.808 -2.007 1.00 95.38 174 PHE A CA 1
ATOM 1353 C C . PHE A 1 174 ? -4.073 -5.295 -2.078 1.00 95.38 174 PHE A C 1
ATOM 1355 O O . PHE A 1 174 ? -2.987 -4.721 -2.001 1.00 95.38 174 PHE A O 1
ATOM 1362 N N . ARG A 1 175 ? -5.215 -4.626 -2.185 1.00 94.31 175 ARG A N 1
ATOM 1363 C CA . ARG A 1 175 ? -5.314 -3.173 -2.136 1.00 94.31 175 ARG A CA 1
ATOM 1364 C C . ARG A 1 175 ? -6.673 -2.781 -1.586 1.00 94.31 175 ARG A C 1
ATOM 1366 O O . ARG A 1 175 ? -7.705 -3.208 -2.096 1.00 94.31 175 ARG A O 1
ATOM 1373 N N . ALA A 1 176 ? -6.674 -1.931 -0.568 1.00 93.75 176 ALA A N 1
ATOM 1374 C CA . ALA A 1 176 ? -7.903 -1.316 -0.092 1.00 93.75 176 ALA A CA 1
ATOM 1375 C C . ALA A 1 176 ? -8.210 -0.026 -0.863 1.00 93.75 176 ALA A C 1
ATOM 1377 O O . ALA A 1 176 ? -7.309 0.705 -1.301 1.00 93.75 176 ALA A O 1
ATOM 1378 N N . PHE A 1 177 ? -9.502 0.212 -1.052 1.00 93.94 177 PHE A N 1
ATOM 1379 C CA . PHE A 1 177 ? -10.036 1.334 -1.803 1.00 93.94 177 PHE A CA 1
ATOM 1380 C C . PHE A 1 177 ? -11.437 1.724 -1.295 1.00 93.94 177 PHE A C 1
ATOM 1382 O O . PHE A 1 177 ? -12.010 1.036 -0.446 1.00 93.94 177 PHE A O 1
ATOM 1389 N N . GLY A 1 178 ? -11.995 2.832 -1.783 1.00 91.38 178 GLY A N 1
ATOM 1390 C CA . GLY A 1 178 ? -13.340 3.254 -1.408 1.00 91.38 178 GLY A CA 1
ATOM 1391 C C . GLY A 1 178 ? -13.772 4.592 -1.991 1.00 91.38 178 GLY A C 1
ATOM 1392 O O . GLY A 1 178 ? -13.015 5.271 -2.686 1.00 91.38 178 GLY A O 1
ATOM 1393 N N . GLU A 1 179 ? -15.006 4.964 -1.672 1.00 90.06 179 GLU A N 1
ATOM 1394 C CA . GLU A 1 179 ? -15.638 6.189 -2.154 1.00 90.06 179 GLU A CA 1
ATOM 1395 C C . GLU A 1 179 ? -14.983 7.451 -1.593 1.00 90.06 179 GLU A C 1
ATOM 1397 O O . GLU A 1 179 ? -14.388 7.463 -0.503 1.00 90.06 179 GLU A O 1
ATOM 1402 N N . GLU A 1 180 ? -15.136 8.541 -2.344 1.00 90.25 180 GLU A N 1
ATOM 1403 C CA . GLU A 1 180 ? -14.801 9.872 -1.861 1.00 90.25 180 GLU A CA 1
ATOM 1404 C C . GLU A 1 180 ? -15.543 10.199 -0.559 1.00 90.25 180 GLU A C 1
ATOM 1406 O O . GLU A 1 180 ? -16.592 9.650 -0.231 1.00 90.25 180 GLU A O 1
ATOM 1411 N N . GLY A 1 181 ? -14.976 11.098 0.233 1.00 85.94 181 GLY A N 1
ATOM 1412 C CA . GLY A 1 181 ? -15.628 11.525 1.460 1.00 85.94 181 GLY A CA 1
ATOM 1413 C C . GLY A 1 181 ? -14.837 12.585 2.192 1.00 85.94 181 GLY A C 1
ATOM 1414 O O . GLY A 1 181 ? -13.901 13.171 1.654 1.00 85.94 181 GLY A O 1
ATOM 1415 N N . VAL A 1 182 ? -15.222 12.839 3.439 1.00 84.56 182 VAL A N 1
ATOM 1416 C CA . VAL A 1 182 ? -14.598 13.875 4.262 1.00 84.56 182 VAL A CA 1
ATOM 1417 C C . VAL A 1 182 ? -13.864 13.240 5.434 1.00 84.56 182 VAL A C 1
ATOM 1419 O O . VAL A 1 182 ? -14.433 12.423 6.154 1.00 84.56 182 VAL A O 1
ATOM 1422 N N . THR A 1 183 ? -12.610 13.638 5.634 1.00 81.94 183 THR A N 1
ATOM 1423 C CA . THR A 1 183 ? -11.812 13.306 6.822 1.00 81.94 183 THR A CA 1
ATOM 1424 C C . THR A 1 183 ? -11.315 14.613 7.429 1.00 81.94 183 THR A C 1
ATOM 1426 O O . THR A 1 183 ? -10.747 15.434 6.714 1.00 81.94 183 THR A O 1
ATOM 1429 N N . HIS A 1 184 ? -11.577 14.841 8.722 1.00 81.19 184 HIS A N 1
ATOM 1430 C CA . HIS A 1 184 ? -11.202 16.072 9.451 1.00 81.19 184 HIS A CA 1
ATOM 1431 C C . HIS A 1 184 ? -11.529 17.378 8.692 1.00 81.19 184 HIS A C 1
ATOM 1433 O O . HIS A 1 184 ? -10.757 18.331 8.695 1.00 81.19 184 HIS A O 1
ATOM 1439 N N . GLY A 1 185 ? -12.679 17.420 8.011 1.00 77.75 185 GLY A N 1
ATOM 1440 C CA . GLY A 1 185 ? -13.135 18.596 7.258 1.00 77.75 185 GLY A CA 1
ATOM 1441 C C . GLY A 1 185 ? -12.537 18.761 5.854 1.00 77.75 185 GLY A C 1
ATOM 1442 O O . GLY A 1 185 ? -12.972 19.651 5.127 1.00 77.75 185 GLY A O 1
ATOM 1443 N N . LEU A 1 186 ? -11.608 17.898 5.425 1.00 80.00 186 LEU A N 1
ATOM 1444 C CA . LEU A 1 186 ? -11.062 17.905 4.065 1.00 80.00 186 LEU A CA 1
ATOM 1445 C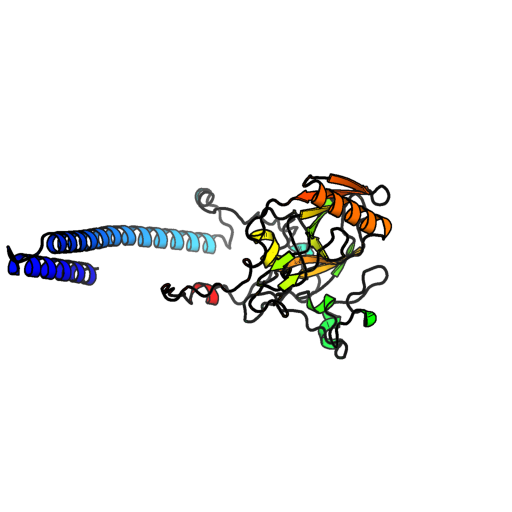 C . LEU A 1 186 ? -11.738 16.865 3.174 1.00 80.00 186 LEU A C 1
ATOM 1447 O O . LEU A 1 186 ? -11.917 15.710 3.564 1.00 80.00 186 LEU A O 1
ATOM 1451 N N . LYS A 1 187 ? -12.081 17.280 1.948 1.00 86.12 187 LYS A N 1
ATOM 1452 C CA . LYS A 1 187 ? -12.584 16.384 0.903 1.00 86.12 187 LYS A CA 1
ATOM 1453 C C . LYS A 1 187 ? -11.443 15.540 0.352 1.00 86.12 187 LYS A C 1
ATOM 1455 O O . LYS A 1 187 ? -10.487 16.070 -0.213 1.00 86.12 187 LYS A O 1
ATOM 1460 N N . ILE A 1 188 ? -11.582 14.232 0.487 1.00 86.25 188 ILE A N 1
ATOM 1461 C CA . ILE A 1 188 ? -10.649 13.237 -0.018 1.00 86.25 188 ILE A CA 1
ATOM 1462 C C . ILE A 1 188 ? -11.310 12.519 -1.191 1.00 86.25 188 ILE A C 1
ATOM 1464 O O . ILE A 1 188 ? -12.439 12.042 -1.076 1.00 86.25 188 ILE A O 1
ATOM 1468 N N . ARG A 1 189 ? -10.590 12.455 -2.313 1.00 87.00 189 ARG A N 1
ATOM 1469 C CA . ARG A 1 189 ? -11.045 11.823 -3.559 1.00 87.00 189 ARG A CA 1
ATOM 1470 C C . ARG A 1 189 ? -11.218 10.317 -3.386 1.00 87.00 189 ARG A C 1
ATOM 1472 O O . ARG A 1 189 ? -10.592 9.724 -2.511 1.00 87.00 189 ARG A O 1
ATOM 1479 N N . GLU A 1 190 ? -12.022 9.710 -4.250 1.00 87.44 190 GLU A N 1
ATOM 1480 C CA . GLU A 1 190 ? -12.177 8.257 -4.301 1.00 87.44 190 GLU A CA 1
ATOM 1481 C C . GLU A 1 190 ? -10.852 7.549 -4.626 1.00 87.44 190 GLU A C 1
ATOM 1483 O O . GLU A 1 190 ? -9.959 8.092 -5.288 1.00 87.44 190 GLU A O 1
ATOM 1488 N N . SER A 1 191 ? -10.730 6.313 -4.153 1.00 89.25 191 SER A N 1
ATOM 1489 C CA . SER A 1 191 ? -9.664 5.394 -4.534 1.00 89.25 191 SER A CA 1
ATOM 1490 C C . SER A 1 191 ? -10.260 4.196 -5.267 1.00 89.25 191 SER A C 1
ATOM 1492 O O . SER A 1 191 ? -11.355 3.726 -4.972 1.00 89.25 191 SER A O 1
ATOM 1494 N N . TRP A 1 192 ? -9.508 3.685 -6.236 1.00 88.69 192 TRP A N 1
ATOM 1495 C CA . TRP A 1 192 ? -9.982 2.698 -7.208 1.00 88.69 192 TRP A CA 1
ATOM 1496 C C . TRP A 1 192 ? -9.261 1.363 -7.020 1.00 88.69 192 TRP A C 1
ATOM 1498 O O . TRP A 1 192 ? -8.099 1.350 -6.593 1.00 88.69 192 TRP A O 1
ATOM 1508 N N . ALA A 1 193 ? -9.916 0.260 -7.389 1.00 89.19 193 ALA A N 1
ATOM 1509 C CA . ALA A 1 193 ? -9.363 -1.092 -7.297 1.00 89.19 193 ALA A CA 1
ATOM 1510 C C . ALA A 1 193 ? -8.174 -1.333 -8.251 1.00 89.19 193 ALA A C 1
ATOM 1512 O O . ALA A 1 193 ? -7.223 -2.002 -7.870 1.00 89.19 193 ALA A O 1
ATOM 1513 N N . GLY A 1 194 ? -8.179 -0.752 -9.457 1.00 86.69 194 GLY A N 1
ATOM 1514 C CA . GLY A 1 194 ? -7.160 -0.995 -10.493 1.00 86.69 194 GLY A CA 1
ATOM 1515 C C . GLY A 1 194 ? -5.887 -0.138 -10.414 1.00 86.69 194 GLY A C 1
ATOM 1516 O O . GLY A 1 194 ? -5.277 0.122 -11.446 1.00 86.69 194 GLY A O 1
ATOM 1517 N N . GLY A 1 195 ? -5.503 0.382 -9.244 1.00 87.50 195 GLY A N 1
ATOM 1518 C CA . GLY A 1 195 ? -4.289 1.208 -9.143 1.00 87.50 195 GLY A CA 1
ATOM 1519 C C . GLY A 1 195 ? -2.992 0.398 -8.997 1.00 87.50 195 GLY A C 1
ATOM 1520 O O . GLY A 1 195 ? -3.024 -0.820 -8.931 1.00 87.50 195 GLY A O 1
ATOM 1521 N N . ALA A 1 196 ? -1.845 1.082 -8.927 1.00 91.38 196 ALA A N 1
ATOM 1522 C CA . ALA A 1 196 ? -0.528 0.443 -9.095 1.00 91.38 196 ALA A CA 1
ATOM 1523 C C . ALA A 1 196 ? 0.178 -0.041 -7.810 1.00 91.38 196 ALA A C 1
ATOM 1525 O O . ALA A 1 196 ? 1.178 -0.750 -7.881 1.00 91.38 196 ALA A O 1
ATOM 1526 N N . TRP A 1 197 ? -0.313 0.369 -6.639 1.00 93.06 197 TRP A N 1
ATOM 1527 C CA . TRP A 1 197 ? 0.278 0.042 -5.337 1.00 93.06 197 TRP A CA 1
ATOM 1528 C C . TRP A 1 197 ? -0.480 -1.111 -4.676 1.00 93.06 197 TRP A C 1
ATOM 1530 O O . TRP A 1 197 ? -1.687 -0.972 -4.437 1.00 93.06 197 TRP A O 1
ATOM 1540 N N . TRP A 1 198 ? 0.230 -2.198 -4.356 1.00 94.56 198 TRP A N 1
ATOM 1541 C CA . TRP A 1 198 ? -0.333 -3.456 -3.854 1.00 94.56 198 TRP A CA 1
ATOM 1542 C C . TRP A 1 198 ? 0.438 -3.975 -2.637 1.00 94.56 198 TRP A C 1
ATOM 1544 O O . TRP A 1 198 ? 1.654 -4.117 -2.688 1.00 94.56 198 TRP A O 1
ATOM 1554 N N . GLY A 1 199 ? -0.248 -4.290 -1.540 1.00 92.88 199 GLY A N 1
ATOM 1555 C CA . GLY A 1 199 ? 0.352 -5.067 -0.452 1.00 92.88 199 GLY A CA 1
ATOM 1556 C C . GLY A 1 199 ? 0.575 -6.512 -0.897 1.00 92.88 199 GLY A C 1
ATOM 1557 O O . GLY A 1 199 ? -0.255 -7.040 -1.632 1.00 92.88 199 GLY A O 1
ATOM 1558 N N . ILE A 1 200 ? 1.678 -7.132 -0.478 1.00 89.31 200 ILE A N 1
ATOM 1559 C CA . ILE A 1 200 ? 1.958 -8.556 -0.722 1.00 89.31 200 ILE A CA 1
ATOM 1560 C C . ILE A 1 200 ? 1.601 -9.370 0.524 1.00 89.31 200 ILE A C 1
ATOM 1562 O O . ILE A 1 200 ? 1.857 -8.926 1.644 1.00 89.31 200 ILE A O 1
ATOM 1566 N N . GLY A 1 201 ? 1.032 -10.556 0.309 1.00 87.75 201 GLY A N 1
ATOM 1567 C CA . GLY A 1 201 ? 0.622 -11.499 1.346 1.00 87.75 201 GLY A CA 1
ATOM 1568 C C . GLY A 1 201 ? -0.893 -11.584 1.514 1.00 87.75 201 GLY A C 1
ATOM 1569 O O . GLY A 1 201 ? -1.671 -11.098 0.684 1.00 87.75 201 GLY A O 1
ATOM 1570 N N . GLU A 1 202 ? -1.319 -12.230 2.599 1.00 84.75 202 GLU A N 1
ATOM 1571 C CA . GLU A 1 202 ? -2.736 -12.359 2.931 1.00 84.75 202 GLU A CA 1
ATOM 1572 C C . GLU A 1 202 ? -3.416 -10.996 3.116 1.00 84.75 202 GLU A C 1
ATOM 1574 O O . GLU A 1 202 ? -2.840 -10.021 3.604 1.00 84.75 202 GLU A O 1
ATOM 1579 N N . ALA A 1 203 ? -4.697 -10.945 2.752 1.00 86.69 203 ALA A N 1
ATOM 1580 C CA . ALA A 1 203 ? -5.504 -9.757 2.951 1.00 86.69 203 ALA A CA 1
ATOM 1581 C C . ALA A 1 203 ? -5.665 -9.455 4.456 1.00 86.69 203 ALA A C 1
ATOM 1583 O O . ALA A 1 203 ? -6.034 -10.353 5.221 1.00 86.69 203 ALA A O 1
ATOM 1584 N N . PRO A 1 204 ? -5.454 -8.201 4.891 1.00 88.06 204 PRO A N 1
ATOM 1585 C CA . PRO A 1 204 ? -5.561 -7.823 6.296 1.00 88.06 204 PRO A CA 1
ATOM 1586 C C . PRO A 1 204 ? -6.978 -8.055 6.826 1.00 88.06 204 PRO A C 1
ATOM 1588 O O . PRO A 1 204 ? -7.968 -7.804 6.133 1.00 88.06 204 PRO A O 1
ATOM 1591 N N . LYS A 1 205 ? -7.091 -8.506 8.079 1.00 87.69 205 LYS A N 1
ATOM 1592 C CA . LYS A 1 205 ? -8.395 -8.809 8.697 1.00 87.69 205 LYS A CA 1
ATOM 1593 C C . LYS A 1 205 ? -9.033 -7.572 9.310 1.00 87.69 205 LYS A C 1
ATOM 1595 O O . LYS A 1 205 ? -10.253 -7.503 9.450 1.00 87.69 205 LYS A O 1
ATOM 1600 N N . SER A 1 206 ? -8.221 -6.572 9.637 1.00 86.50 206 SER A N 1
ATOM 1601 C CA . SER A 1 206 ? -8.658 -5.323 10.245 1.00 86.50 206 SER A CA 1
ATOM 1602 C C . SER A 1 206 ? -7.944 -4.115 9.645 1.00 86.50 206 SER A C 1
ATOM 1604 O O . SER A 1 206 ? -6.839 -4.208 9.108 1.00 86.50 206 SER A O 1
ATOM 1606 N N . ALA A 1 207 ? -8.548 -2.939 9.799 1.00 84.81 207 ALA A N 1
ATOM 1607 C CA . ALA A 1 207 ? -7.907 -1.689 9.415 1.00 84.81 207 ALA A CA 1
ATOM 1608 C C . ALA A 1 207 ? -6.612 -1.412 10.193 1.00 84.81 207 ALA A C 1
ATOM 1610 O O . ALA A 1 207 ? -5.704 -0.790 9.647 1.00 84.81 207 ALA A O 1
ATOM 1611 N N . GLN A 1 208 ? -6.502 -1.898 11.433 1.00 82.81 208 GLN A N 1
ATOM 1612 C CA . GLN A 1 208 ? -5.296 -1.759 12.250 1.00 82.81 208 GLN A CA 1
ATOM 1613 C C . GLN A 1 208 ? -4.155 -2.664 11.771 1.00 82.81 208 GLN A C 1
ATOM 1615 O O . GLN A 1 208 ? -2.994 -2.290 11.900 1.00 82.81 208 GLN A O 1
ATOM 1620 N N . GLU A 1 209 ? -4.463 -3.827 11.196 1.00 84.19 209 GLU A N 1
ATOM 1621 C CA . GLU A 1 209 ? -3.469 -4.673 10.520 1.00 84.19 209 GLU A CA 1
ATOM 1622 C C . GLU A 1 209 ? -3.059 -4.097 9.167 1.00 84.19 209 GLU A C 1
ATOM 1624 O O . GLU A 1 209 ? -1.930 -4.276 8.725 1.00 84.19 209 GLU A O 1
ATOM 1629 N N . TRP A 1 210 ? -3.967 -3.387 8.503 1.00 87.12 210 TRP A N 1
ATOM 1630 C CA . TRP A 1 210 ? -3.703 -2.809 7.197 1.00 87.12 210 TRP A CA 1
ATOM 1631 C C . TRP A 1 210 ? -2.923 -1.491 7.268 1.00 87.12 210 TRP A C 1
ATOM 1633 O O . TRP A 1 210 ? -1.848 -1.360 6.681 1.00 87.12 210 TRP A O 1
ATOM 1643 N N . ARG A 1 211 ? -3.485 -0.478 7.933 1.00 86.19 211 ARG A N 1
ATOM 1644 C CA . ARG A 1 211 ? -3.133 0.936 7.734 1.00 86.19 211 ARG A CA 1
ATOM 1645 C C . ARG A 1 211 ? -1.725 1.289 8.233 1.00 86.19 211 ARG A C 1
ATOM 1647 O O . ARG A 1 211 ? -0.980 1.883 7.456 1.00 86.19 211 ARG A O 1
ATOM 1654 N N . PRO A 1 212 ? -1.306 0.920 9.462 1.00 83.75 212 PRO A N 1
ATOM 1655 C CA . PRO A 1 212 ? 0.027 1.254 9.959 1.00 83.75 212 PRO A CA 1
ATOM 1656 C C . PRO A 1 212 ? 1.182 0.650 9.142 1.00 83.75 212 PRO A C 1
ATOM 1658 O O . PRO A 1 212 ? 2.071 1.419 8.768 1.00 83.75 212 PRO A O 1
ATOM 1661 N N . PRO A 1 213 ? 1.206 -0.665 8.826 1.00 76.75 213 PRO A N 1
ATOM 1662 C CA . PRO A 1 213 ? 2.351 -1.254 8.139 1.00 76.75 213 PRO A CA 1
ATOM 1663 C C . PRO A 1 213 ? 2.355 -0.967 6.632 1.00 76.75 213 PRO A C 1
ATOM 1665 O O . PRO A 1 213 ? 3.429 -0.894 6.044 1.00 76.75 213 PRO A O 1
ATOM 1668 N N . THR A 1 214 ? 1.196 -0.737 5.999 1.00 86.38 214 THR A N 1
ATOM 1669 C CA . THR A 1 214 ? 1.141 -0.323 4.580 1.00 86.38 214 THR A CA 1
ATOM 1670 C C . THR A 1 214 ? 1.324 1.181 4.369 1.00 86.38 214 THR A C 1
ATOM 1672 O O . THR A 1 214 ? 1.381 1.622 3.224 1.00 86.38 214 THR A O 1
ATOM 1675 N N . ALA A 1 215 ? 1.405 1.961 5.454 1.00 87.44 215 ALA A N 1
ATOM 1676 C CA . ALA A 1 215 ? 1.596 3.413 5.473 1.00 87.44 215 ALA A CA 1
ATOM 1677 C C . ALA A 1 215 ? 0.729 4.207 4.480 1.00 87.44 215 ALA A C 1
ATOM 1679 O O . ALA A 1 215 ? 1.113 5.265 3.986 1.00 87.44 215 ALA A O 1
ATOM 1680 N N . VAL A 1 216 ? -0.470 3.709 4.192 1.00 88.25 216 VAL A N 1
ATOM 1681 C CA . VAL A 1 216 ? -1.397 4.360 3.272 1.00 88.25 216 VAL A CA 1
ATOM 1682 C C . VAL A 1 216 ? -2.092 5.511 4.007 1.00 88.25 216 VAL A C 1
ATOM 1684 O O . VAL A 1 216 ? -2.824 5.253 4.954 1.00 88.25 216 VAL A O 1
ATOM 1687 N N . LEU A 1 217 ? -1.890 6.765 3.592 1.00 87.75 217 LEU A N 1
ATOM 1688 C CA . LEU A 1 217 ? -2.462 7.936 4.274 1.00 87.75 217 LEU A CA 1
ATOM 1689 C C . LEU A 1 217 ? -3.925 8.203 3.888 1.00 87.75 217 LEU A C 1
ATOM 1691 O O . LEU A 1 217 ? -4.384 7.900 2.781 1.00 87.75 217 LEU A O 1
ATOM 1695 N N . ASP A 1 218 ? -4.644 8.865 4.794 1.00 85.44 218 ASP A N 1
ATOM 1696 C CA . ASP A 1 218 ? -6.039 9.297 4.620 1.00 85.44 218 ASP A CA 1
ATOM 1697 C C . ASP A 1 218 ? -6.205 10.335 3.523 1.00 85.44 218 ASP A C 1
ATOM 1699 O O . ASP A 1 218 ? -7.272 10.434 2.930 1.00 85.44 218 ASP A O 1
ATOM 1703 N N . GLU A 1 219 ? -5.155 11.089 3.220 1.00 83.62 219 GLU A N 1
ATOM 1704 C CA . GLU A 1 219 ? -5.212 12.185 2.259 1.00 83.62 219 GLU A CA 1
ATOM 1705 C C . GLU A 1 219 ? -5.195 11.749 0.789 1.00 83.62 219 GLU A C 1
ATOM 1707 O O . GLU A 1 219 ? -5.508 12.563 -0.085 1.00 83.62 219 GLU A O 1
ATOM 1712 N N . PHE A 1 220 ? -4.848 10.489 0.500 1.00 82.75 220 PHE A N 1
ATOM 1713 C CA . PHE A 1 220 ? -4.775 9.980 -0.875 1.00 82.75 220 PHE A CA 1
ATOM 1714 C C . PHE A 1 220 ? -5.471 8.635 -1.107 1.00 82.75 220 PHE A C 1
ATOM 1716 O O . PHE A 1 220 ? -5.637 8.235 -2.260 1.00 82.75 220 PHE A O 1
ATOM 1723 N N . ASN A 1 221 ? -5.882 7.916 -0.060 1.00 85.38 221 ASN A N 1
ATOM 1724 C CA . ASN A 1 221 ? -6.550 6.630 -0.226 1.00 85.38 221 ASN A CA 1
ATOM 1725 C C . ASN A 1 221 ? -7.693 6.449 0.774 1.00 85.38 221 ASN A C 1
ATOM 1727 O O . ASN A 1 221 ? -7.508 6.462 1.996 1.00 85.38 221 ASN A O 1
ATOM 1731 N N . ARG A 1 222 ? -8.874 6.229 0.196 1.00 87.69 222 ARG A N 1
ATOM 1732 C CA . ARG A 1 222 ? -10.110 5.855 0.879 1.00 87.69 222 ARG A CA 1
ATOM 1733 C C . ARG A 1 222 ? -10.182 4.346 1.080 1.00 87.69 222 ARG A C 1
ATOM 1735 O O . ARG A 1 222 ? -9.473 3.584 0.429 1.00 87.69 222 ARG A O 1
ATOM 1742 N N . ASN A 1 223 ? -11.066 3.931 1.975 1.00 85.75 223 ASN A N 1
ATOM 1743 C CA . ASN A 1 223 ? -11.279 2.540 2.356 1.00 85.75 223 ASN A CA 1
ATOM 1744 C C . ASN A 1 223 ? -12.778 2.210 2.393 1.00 85.75 223 ASN A C 1
ATOM 1746 O O . ASN A 1 223 ? -13.614 3.060 2.092 1.00 85.75 223 ASN A O 1
ATOM 1750 N N . GLY A 1 224 ? -13.086 0.976 2.784 1.00 87.75 224 GLY A N 1
ATOM 1751 C CA . GLY A 1 224 ? -14.436 0.411 2.831 1.00 87.75 224 GLY A CA 1
ATOM 1752 C C . GLY A 1 224 ? -14.538 -0.848 1.976 1.00 87.75 224 GLY A C 1
ATOM 1753 O O . GLY A 1 224 ? -15.341 -1.731 2.263 1.00 87.75 224 GLY A O 1
ATOM 1754 N N . PHE A 1 225 ? -13.653 -0.969 0.987 1.00 94.12 225 PHE A N 1
ATOM 1755 C CA . PHE A 1 225 ? -13.555 -2.107 0.088 1.00 94.12 225 PHE A CA 1
ATOM 1756 C C . PHE A 1 225 ? -12.106 -2.564 -0.041 1.00 94.12 225 PHE A C 1
ATOM 1758 O O . PHE A 1 225 ? -11.159 -1.801 0.169 1.00 94.12 225 PHE A O 1
ATOM 1765 N N . ILE A 1 226 ? -11.933 -3.836 -0.366 1.00 95.38 226 ILE A N 1
ATOM 1766 C CA . ILE A 1 226 ? -10.637 -4.436 -0.650 1.00 95.38 226 ILE A CA 1
ATOM 1767 C C . ILE A 1 226 ? -10.744 -5.257 -1.921 1.00 95.38 226 ILE A C 1
ATOM 1769 O O . ILE A 1 226 ? -11.731 -5.960 -2.140 1.00 95.38 226 ILE A O 1
ATOM 1773 N N . VAL A 1 227 ? -9.727 -5.136 -2.763 1.00 96.44 227 VAL A N 1
ATOM 1774 C CA . VAL A 1 227 ? -9.464 -6.074 -3.845 1.00 96.44 227 VAL A CA 1
ATOM 1775 C C . VAL A 1 227 ? -8.294 -6.951 -3.426 1.00 96.44 227 VAL A C 1
ATOM 1777 O O . VAL A 1 227 ? -7.276 -6.452 -2.944 1.00 96.44 227 VAL A O 1
ATOM 1780 N N . THR A 1 228 ? -8.453 -8.255 -3.580 1.00 96.12 228 THR A N 1
ATOM 1781 C CA . THR A 1 228 ? -7.400 -9.252 -3.422 1.00 96.12 228 THR A CA 1
ATOM 1782 C C . THR A 1 228 ? -7.168 -9.911 -4.770 1.00 96.12 228 THR A C 1
ATOM 1784 O O . THR A 1 228 ? -8.094 -10.076 -5.564 1.00 96.12 228 THR A O 1
ATOM 1787 N N . GLY A 1 229 ? -5.918 -10.238 -5.048 1.00 93.88 229 GLY A N 1
ATOM 1788 C CA . GLY A 1 229 ? -5.494 -10.961 -6.227 1.00 93.88 229 GLY A CA 1
ATOM 1789 C C . GLY A 1 229 ? -4.643 -12.151 -5.816 1.00 93.88 229 GLY A C 1
ATOM 1790 O O . GLY A 1 229 ? -3.892 -12.079 -4.842 1.00 93.88 229 GLY A O 1
ATOM 1791 N N . LYS A 1 230 ? -4.774 -13.247 -6.552 1.00 94.50 230 LYS A N 1
ATOM 1792 C CA . LYS A 1 230 ? -3.907 -14.414 -6.449 1.00 94.50 230 LYS A CA 1
ATOM 1793 C C . LYS A 1 230 ? -3.276 -14.665 -7.806 1.00 94.50 230 LYS A C 1
ATOM 1795 O O . LYS A 1 230 ? -3.988 -14.829 -8.803 1.00 94.50 230 LYS A O 1
ATOM 1800 N N . VAL A 1 231 ? -1.951 -14.709 -7.823 1.00 90.19 231 VAL A N 1
ATOM 1801 C CA . VAL A 1 231 ? -1.193 -15.096 -9.010 1.00 90.19 231 VAL A CA 1
ATOM 1802 C C . VAL A 1 231 ? -1.422 -16.580 -9.284 1.00 90.19 231 VAL A C 1
ATOM 1804 O O . VAL A 1 231 ? -1.394 -17.398 -8.364 1.00 90.19 231 VAL A O 1
ATOM 1807 N N . SER A 1 232 ? -1.678 -16.904 -10.549 1.00 86.06 232 SER A N 1
ATOM 1808 C CA . SER A 1 232 ? -1.853 -18.273 -11.026 1.00 86.06 232 SER A CA 1
ATOM 1809 C C . SER A 1 232 ? -0.849 -18.552 -12.139 1.00 86.06 232 SER A C 1
ATOM 1811 O O . SER A 1 232 ? -0.755 -17.798 -13.110 1.00 86.06 232 SER A O 1
ATOM 1813 N N . GLY A 1 233 ? -0.094 -19.635 -11.999 1.00 79.12 233 GLY A N 1
ATOM 1814 C CA . GLY A 1 233 ? 0.917 -20.064 -12.955 1.00 79.12 233 GLY A CA 1
ATOM 1815 C C . GLY A 1 233 ? 2.145 -19.151 -13.020 1.00 79.12 233 GLY A C 1
ATOM 1816 O O . GLY A 1 233 ? 2.462 -18.395 -12.106 1.00 79.12 233 GLY A O 1
ATOM 1817 N N . VAL A 1 234 ? 2.873 -19.240 -14.134 1.00 75.44 234 VAL A N 1
ATOM 1818 C CA . VAL A 1 234 ? 4.186 -18.589 -14.322 1.00 75.44 234 VAL A CA 1
ATOM 1819 C C . VAL A 1 234 ? 4.107 -17.156 -14.865 1.00 75.44 234 VAL A C 1
ATOM 1821 O O . VAL A 1 234 ? 5.135 -16.516 -15.072 1.00 75.44 234 VAL A O 1
ATOM 1824 N N . ASN A 1 235 ? 2.897 -16.636 -15.085 1.00 78.12 235 ASN A N 1
ATOM 1825 C CA . ASN A 1 235 ? 2.650 -15.351 -15.748 1.00 78.12 235 ASN A CA 1
ATOM 1826 C C . ASN A 1 235 ? 2.257 -14.242 -14.759 1.00 78.12 235 ASN A C 1
ATOM 1828 O O . ASN A 1 235 ? 1.422 -13.393 -15.069 1.00 78.12 235 ASN A O 1
ATOM 1832 N N . GLY A 1 236 ? 2.840 -14.238 -13.558 1.00 85.94 236 GLY A N 1
ATOM 1833 C CA . GLY A 1 236 ? 2.603 -13.161 -12.599 1.00 85.94 236 GLY A CA 1
ATOM 1834 C C . GLY A 1 236 ? 3.099 -11.803 -13.111 1.00 85.94 236 GLY A C 1
ATOM 1835 O O . GLY A 1 236 ? 3.977 -11.749 -13.979 1.00 85.94 236 GLY A O 1
ATOM 1836 N N . PRO A 1 237 ? 2.559 -10.689 -12.595 1.00 91.06 237 PRO A N 1
ATOM 1837 C CA . PRO A 1 237 ? 2.971 -9.362 -13.021 1.00 91.06 237 PRO A CA 1
ATOM 1838 C C . PRO A 1 237 ? 4.428 -9.085 -12.635 1.00 91.06 237 PRO A C 1
ATOM 1840 O O . PRO A 1 237 ? 4.901 -9.456 -11.556 1.00 91.06 237 PRO A O 1
ATOM 1843 N N . LYS A 1 238 ? 5.140 -8.392 -13.524 1.00 94.12 238 LYS A N 1
ATOM 1844 C CA . LYS A 1 238 ? 6.472 -7.851 -13.248 1.00 94.12 238 LYS A CA 1
ATOM 1845 C C . LYS A 1 238 ? 6.343 -6.653 -12.315 1.00 94.12 238 LYS A C 1
ATOM 1847 O O . LYS A 1 238 ? 5.712 -5.658 -12.672 1.00 94.12 238 LYS A O 1
ATOM 1852 N N . ALA A 1 239 ? 6.935 -6.747 -11.129 1.00 94.75 239 ALA A N 1
ATOM 1853 C CA . ALA A 1 239 ? 6.760 -5.763 -10.073 1.00 94.75 239 ALA A CA 1
ATOM 1854 C C . ALA A 1 239 ? 8.087 -5.279 -9.493 1.00 94.75 239 ALA A C 1
ATOM 1856 O O . ALA A 1 239 ? 9.104 -5.969 -9.546 1.00 94.75 239 ALA A O 1
ATOM 1857 N N . VAL A 1 240 ? 8.050 -4.095 -8.888 1.00 95.75 240 VAL A N 1
ATOM 1858 C CA . VAL A 1 240 ? 9.094 -3.652 -7.962 1.00 95.75 240 VAL A CA 1
ATOM 1859 C C . VAL A 1 240 ? 8.614 -3.928 -6.548 1.00 95.75 240 VAL A C 1
ATOM 1861 O O . VAL A 1 240 ? 7.561 -3.439 -6.146 1.00 95.75 240 VAL A O 1
ATOM 1864 N N . VAL A 1 241 ? 9.364 -4.732 -5.801 1.00 93.94 241 VAL A N 1
ATOM 1865 C CA . VAL A 1 241 ? 9.003 -5.183 -4.456 1.00 93.94 241 VAL A CA 1
ATOM 1866 C C . VAL A 1 241 ? 9.986 -4.623 -3.438 1.00 93.94 241 VAL A C 1
ATOM 1868 O O . VAL A 1 241 ? 11.196 -4.617 -3.661 1.00 93.94 241 VAL A O 1
ATOM 1871 N N . GLY A 1 242 ? 9.469 -4.164 -2.303 1.00 89.88 242 GLY A N 1
ATOM 1872 C CA . GLY A 1 242 ? 10.287 -3.633 -1.219 1.00 89.88 242 GLY A CA 1
ATOM 1873 C C . GLY A 1 242 ? 9.497 -3.429 0.068 1.00 89.88 242 GLY A C 1
ATOM 1874 O O . GLY A 1 242 ? 8.309 -3.749 0.150 1.00 89.88 242 GLY A O 1
ATOM 1875 N N . THR A 1 243 ? 10.174 -2.880 1.077 1.00 88.56 243 THR A N 1
ATOM 1876 C CA . THR A 1 243 ? 9.560 -2.539 2.369 1.00 88.56 243 THR A CA 1
ATOM 1877 C C . THR A 1 243 ? 8.983 -1.132 2.325 1.00 88.56 243 THR A C 1
ATOM 1879 O O . THR A 1 243 ? 9.675 -0.196 1.932 1.00 88.56 243 THR A O 1
ATOM 1882 N N . VAL A 1 244 ? 7.735 -0.968 2.758 1.00 88.25 244 VAL A N 1
ATOM 1883 C CA . VAL A 1 244 ? 7.074 0.340 2.827 1.00 88.25 244 VAL A CA 1
ATOM 1884 C C . VAL A 1 244 ? 7.740 1.225 3.881 1.00 88.25 244 VAL A C 1
ATOM 1886 O O . VAL A 1 244 ? 7.894 0.813 5.032 1.00 88.25 244 VAL A O 1
ATOM 1889 N N . ALA A 1 245 ? 8.097 2.452 3.507 1.00 88.06 245 ALA A N 1
ATOM 1890 C CA . ALA A 1 245 ? 8.593 3.455 4.439 1.00 88.06 245 ALA A CA 1
ATOM 1891 C C . ALA A 1 245 ? 7.470 4.141 5.226 1.00 88.06 245 ALA A C 1
ATOM 1893 O O . ALA A 1 245 ? 6.297 4.115 4.861 1.00 88.06 245 ALA A O 1
ATOM 1894 N N . GLU A 1 246 ? 7.854 4.806 6.308 1.00 82.81 246 GLU A N 1
ATOM 1895 C CA . GLU A 1 246 ? 6.984 5.673 7.078 1.00 82.81 246 GLU A CA 1
ATOM 1896 C C . GLU A 1 246 ? 6.426 6.801 6.208 1.00 82.81 246 GLU A C 1
ATOM 1898 O O . GLU A 1 246 ? 7.094 7.336 5.318 1.00 82.81 246 GLU A O 1
ATOM 1903 N N . GLN A 1 24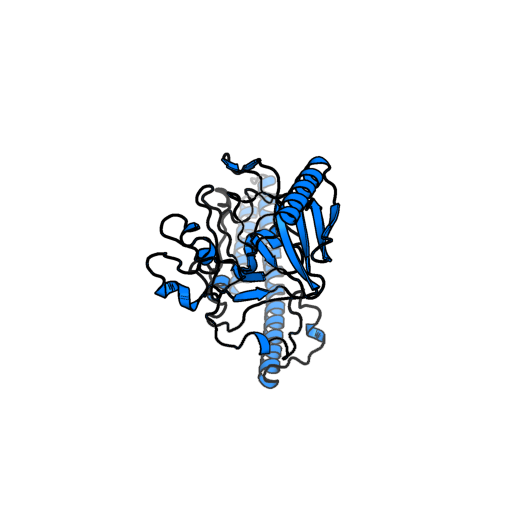7 ? 5.184 7.173 6.493 1.00 85.94 247 GLN A N 1
ATOM 1904 C CA . GLN A 1 247 ? 4.486 8.248 5.805 1.00 85.94 247 GLN A CA 1
ATOM 1905 C C . GLN A 1 247 ? 3.910 9.225 6.823 1.00 85.94 247 GLN A C 1
ATOM 1907 O O . GLN A 1 247 ? 3.511 8.855 7.933 1.00 85.94 247 GLN A O 1
ATOM 1912 N N . MET A 1 248 ? 3.876 10.493 6.429 1.00 83.75 248 MET A N 1
ATOM 1913 C CA . MET A 1 248 ? 3.347 11.587 7.229 1.00 83.75 248 MET A CA 1
ATOM 1914 C C . MET A 1 248 ? 2.370 12.392 6.388 1.00 83.75 248 MET A C 1
ATOM 1916 O O . MET A 1 248 ? 2.702 12.784 5.273 1.00 83.75 248 MET A O 1
ATOM 1920 N N . GLY A 1 249 ? 1.189 12.651 6.947 1.00 78.12 249 GLY A N 1
ATOM 1921 C CA . GLY A 1 249 ? 0.185 13.493 6.310 1.00 78.12 249 GLY A CA 1
ATOM 1922 C C . GLY A 1 249 ? 0.698 14.914 6.106 1.00 78.12 249 GLY A C 1
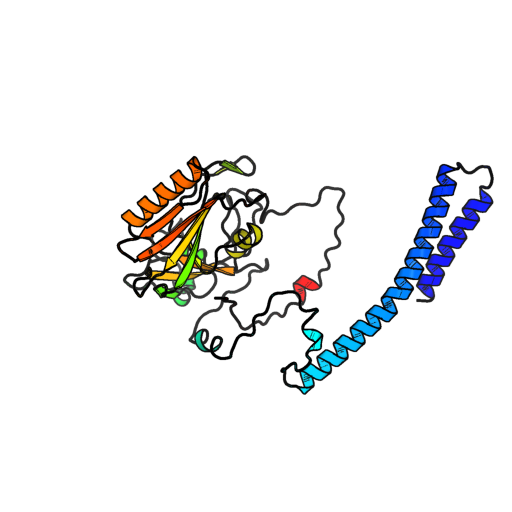ATOM 1923 O O . GLY A 1 249 ? 1.163 15.553 7.054 1.00 78.12 249 GLY A O 1
ATOM 1924 N N . VAL A 1 250 ? 0.599 15.402 4.871 1.00 78.69 250 VAL A N 1
ATOM 1925 C CA . VAL A 1 250 ? 0.938 16.783 4.500 1.00 78.69 250 VAL A CA 1
ATOM 1926 C C . VAL A 1 250 ? -0.328 17.633 4.422 1.00 78.69 250 VAL A C 1
ATOM 1928 O O . VAL A 1 250 ? -0.370 18.741 4.951 1.00 78.69 250 VAL A O 1
ATOM 1931 N N . LYS A 1 251 ? -1.379 17.107 3.785 1.00 76.69 251 LYS A N 1
ATOM 1932 C CA . LYS A 1 251 ? -2.695 17.751 3.656 1.00 76.69 251 LYS A CA 1
ATOM 1933 C C . LYS A 1 251 ? -3.541 17.521 4.900 1.00 76.69 251 LYS A C 1
ATOM 1935 O O . LYS A 1 251 ? -4.247 18.429 5.324 1.00 76.69 251 LYS A O 1
ATOM 1940 N N . LEU A 1 252 ? -3.458 16.323 5.479 1.00 72.75 252 LEU A N 1
ATOM 1941 C CA . LEU A 1 252 ? -4.054 15.983 6.770 1.00 72.75 252 LEU A CA 1
ATOM 1942 C C . LEU A 1 252 ? -2.949 15.889 7.833 1.00 72.75 252 LEU A C 1
ATOM 1944 O O . LEU A 1 252 ? -2.476 14.787 8.132 1.00 72.75 252 LEU A O 1
ATOM 1948 N N . PRO A 1 253 ? -2.499 17.028 8.394 1.00 73.06 253 PRO A N 1
ATOM 1949 C CA . PRO A 1 253 ? -1.400 17.031 9.346 1.00 73.06 253 PRO A CA 1
ATOM 1950 C C . PRO A 1 253 ? -1.755 16.233 10.605 1.00 73.06 253 PRO A C 1
ATOM 1952 O O . PRO A 1 253 ? -2.903 16.187 11.043 1.00 73.06 253 PRO A O 1
ATOM 1955 N N . GLY A 1 254 ? -0.741 15.618 11.210 1.00 68.25 254 GLY A N 1
ATOM 1956 C CA . GLY A 1 254 ? -0.891 14.844 12.445 1.00 68.25 254 GLY A CA 1
ATOM 1957 C C . GLY A 1 254 ? -1.125 13.348 12.237 1.00 68.25 254 GLY A C 1
ATOM 1958 O O . GLY A 1 254 ? -1.046 12.609 13.219 1.00 68.25 254 GLY A O 1
ATOM 1959 N N . GLN A 1 255 ? -1.331 12.892 10.995 1.00 80.62 255 GLN A N 1
ATOM 1960 C CA . GLN A 1 255 ? -1.258 11.469 10.673 1.00 80.62 255 GLN A CA 1
ATOM 1961 C C . GLN A 1 255 ? 0.199 11.034 10.491 1.00 80.62 255 GLN A C 1
ATOM 1963 O O . GLN A 1 255 ? 0.940 11.610 9.693 1.00 80.62 255 GLN A O 1
ATOM 1968 N N . TYR A 1 256 ? 0.591 9.986 11.203 1.00 81.19 256 TYR A N 1
ATOM 1969 C CA . TYR A 1 256 ? 1.869 9.307 11.066 1.00 81.19 256 TYR A CA 1
ATOM 1970 C C . TYR A 1 256 ? 1.645 7.798 11.010 1.00 81.19 256 TYR A C 1
ATOM 1972 O O . TYR A 1 256 ? 1.003 7.219 11.890 1.00 81.19 256 TYR A O 1
ATOM 1980 N N . LEU A 1 257 ? 2.200 7.158 9.983 1.00 83.00 257 LEU A N 1
ATOM 1981 C CA . LEU A 1 257 ? 2.139 5.713 9.805 1.00 83.00 257 LEU A CA 1
ATOM 1982 C C . LEU A 1 257 ? 3.565 5.161 9.680 1.00 83.00 257 LEU A C 1
ATOM 1984 O O . LEU A 1 257 ? 4.335 5.672 8.868 1.00 83.00 257 LEU A O 1
ATOM 1988 N N . PRO A 1 258 ? 3.937 4.139 10.471 1.00 77.00 258 PRO A N 1
ATOM 1989 C CA . PRO A 1 258 ? 5.325 3.698 10.588 1.00 77.00 258 PRO A CA 1
ATOM 1990 C C . PRO A 1 258 ? 5.843 2.894 9.388 1.00 77.00 258 PRO A C 1
ATOM 1992 O O . PRO A 1 258 ? 7.059 2.772 9.256 1.00 77.00 258 PRO A O 1
ATOM 1995 N N . GLY A 1 259 ? 4.970 2.341 8.539 1.00 83.06 259 GLY A N 1
ATOM 1996 C CA . GLY A 1 259 ? 5.374 1.449 7.450 1.00 83.06 259 GLY A CA 1
ATOM 1997 C C . GLY A 1 259 ? 5.867 0.085 7.940 1.00 83.06 259 GLY A C 1
ATOM 1998 O O . GLY A 1 259 ? 5.707 -0.268 9.114 1.00 83.06 259 GLY A O 1
ATOM 1999 N N . GLY A 1 260 ? 6.476 -0.682 7.036 1.00 77.44 260 GLY A N 1
ATOM 2000 C CA . GLY A 1 260 ? 7.084 -1.982 7.332 1.00 77.44 260 GLY A CA 1
ATOM 2001 C C . GLY A 1 260 ? 6.459 -3.197 6.660 1.00 77.44 260 GLY A C 1
ATOM 2002 O O . GLY A 1 260 ? 7.024 -4.280 6.764 1.00 77.44 260 GLY A O 1
ATOM 2003 N N . ALA A 1 261 ? 5.322 -3.054 5.976 1.00 81.50 261 ALA A N 1
ATOM 2004 C CA . ALA A 1 261 ? 4.784 -4.129 5.146 1.00 81.50 261 ALA A CA 1
ATOM 2005 C C . ALA A 1 261 ? 5.639 -4.339 3.889 1.00 81.50 261 ALA A C 1
ATOM 2007 O O . ALA A 1 261 ? 6.325 -3.424 3.423 1.00 81.50 261 ALA A O 1
ATOM 2008 N N . THR A 1 262 ? 5.519 -5.525 3.294 1.00 88.00 262 THR A N 1
ATOM 2009 C CA . THR A 1 262 ? 6.002 -5.769 1.933 1.00 88.00 262 THR A CA 1
ATOM 2010 C C . THR A 1 262 ? 4.976 -5.242 0.936 1.00 88.00 262 THR A C 1
ATOM 2012 O O . THR A 1 262 ? 3.788 -5.564 1.014 1.00 88.00 262 THR A O 1
ATOM 2015 N N . GLN A 1 263 ? 5.430 -4.429 -0.012 1.00 91.31 263 GLN A N 1
ATOM 2016 C CA . GLN A 1 263 ? 4.592 -3.850 -1.056 1.00 91.31 263 GLN A CA 1
ATOM 2017 C C . GLN A 1 263 ? 5.214 -4.081 -2.426 1.00 91.31 263 GLN A C 1
ATOM 2019 O O . GLN A 1 263 ? 6.430 -3.998 -2.601 1.00 91.31 263 GLN A O 1
ATOM 2024 N N . ALA A 1 264 ? 4.349 -4.327 -3.400 1.00 93.00 264 ALA A N 1
ATOM 2025 C CA . ALA A 1 264 ? 4.672 -4.401 -4.806 1.00 93.00 264 ALA A CA 1
ATOM 2026 C C . ALA A 1 264 ? 4.078 -3.203 -5.552 1.00 93.00 264 ALA A C 1
ATOM 2028 O O . ALA A 1 264 ? 2.922 -2.820 -5.345 1.00 93.00 264 ALA A O 1
ATOM 2029 N N . PHE A 1 265 ? 4.872 -2.642 -6.453 1.00 95.69 265 PHE A N 1
ATOM 2030 C CA . PHE A 1 265 ? 4.417 -1.691 -7.447 1.00 95.69 265 PHE A CA 1
ATOM 2031 C C . PHE A 1 265 ? 4.404 -2.366 -8.812 1.00 95.69 265 PHE A C 1
ATOM 2033 O O . PHE A 1 265 ? 5.447 -2.812 -9.291 1.00 95.69 265 PHE A O 1
ATOM 2040 N N . PHE A 1 266 ? 3.240 -2.409 -9.452 1.00 94.62 266 PHE A N 1
ATOM 2041 C CA . PHE A 1 266 ? 3.090 -2.848 -10.837 1.00 94.62 266 PHE A CA 1
ATOM 2042 C C . PHE A 1 266 ? 1.799 -2.308 -11.438 1.00 94.62 266 PHE A C 1
ATOM 2044 O O . PHE A 1 266 ? 0.830 -2.025 -10.733 1.00 94.62 266 PHE A O 1
ATOM 2051 N N . PHE A 1 267 ? 1.779 -2.189 -12.762 1.00 91.62 267 PHE A N 1
ATOM 2052 C CA . PHE A 1 267 ? 0.554 -1.909 -13.497 1.00 91.62 267 PHE A CA 1
ATOM 2053 C C . PHE A 1 267 ? -0.037 -3.219 -13.989 1.00 91.62 267 PHE A C 1
ATOM 2055 O O . PHE A 1 267 ? 0.672 -4.052 -14.548 1.00 91.62 267 PHE A O 1
ATOM 2062 N N . LEU A 1 268 ? -1.338 -3.379 -13.783 1.00 91.00 268 LEU A N 1
ATOM 2063 C CA . LEU A 1 268 ? -2.108 -4.354 -14.538 1.00 91.00 268 LEU A CA 1
ATOM 2064 C C . LEU A 1 268 ? -2.309 -3.827 -15.958 1.00 91.00 268 LEU A C 1
ATOM 2066 O O . LEU A 1 268 ? -2.359 -2.610 -16.170 1.00 91.00 268 LEU A O 1
ATOM 2070 N N . ASP A 1 269 ? -2.473 -4.738 -16.911 1.00 90.12 269 ASP A N 1
ATOM 2071 C CA . ASP A 1 269 ? -2.839 -4.363 -18.271 1.00 90.12 269 ASP A CA 1
ATOM 2072 C C . ASP A 1 269 ? -4.116 -3.526 -18.262 1.00 90.12 269 ASP A C 1
ATOM 2074 O O . ASP A 1 269 ? -5.042 -3.772 -17.484 1.00 90.12 269 ASP A O 1
ATOM 2078 N N . LYS A 1 270 ? -4.179 -2.526 -19.145 1.00 90.44 270 LYS A N 1
ATOM 2079 C CA . LYS A 1 270 ? -5.273 -1.548 -19.163 1.00 90.44 270 LYS A CA 1
ATOM 2080 C C . LYS A 1 270 ? -6.673 -2.191 -19.135 1.00 90.44 270 LYS A C 1
ATOM 2082 O O . LYS A 1 270 ? -7.471 -1.765 -18.303 1.00 90.44 270 LYS A O 1
ATOM 2087 N N . PRO A 1 271 ? -6.981 -3.230 -19.941 1.00 91.81 271 PRO A N 1
ATOM 2088 C CA . PRO A 1 271 ? -8.286 -3.891 -19.880 1.00 91.81 271 PRO A CA 1
ATOM 2089 C C . PRO A 1 271 ? -8.579 -4.527 -18.514 1.00 91.81 271 PRO A C 1
ATOM 2091 O O . PRO A 1 271 ? -9.704 -4.442 -18.028 1.00 91.81 271 PRO A O 1
ATOM 2094 N N . VAL A 1 272 ? -7.568 -5.115 -17.868 1.00 91.88 272 VAL A N 1
ATOM 2095 C CA . VAL A 1 272 ? -7.686 -5.745 -16.543 1.00 91.88 272 VAL A CA 1
ATOM 2096 C C . VAL A 1 272 ? -7.908 -4.682 -15.466 1.00 91.88 272 VAL A C 1
ATOM 2098 O O . VAL A 1 272 ? -8.806 -4.816 -14.636 1.00 91.88 272 VAL A O 1
ATOM 2101 N N . ALA A 1 273 ? -7.140 -3.590 -15.499 1.00 92.56 273 ALA A N 1
ATOM 2102 C CA . ALA A 1 273 ? -7.287 -2.473 -14.569 1.00 92.56 273 ALA A CA 1
ATOM 2103 C C . ALA A 1 273 ? -8.659 -1.781 -14.697 1.00 92.56 273 ALA A C 1
ATOM 2105 O O . ALA A 1 273 ? -9.295 -1.472 -13.681 1.00 92.56 273 ALA A O 1
ATOM 2106 N N . ASP A 1 274 ? -9.133 -1.573 -15.929 1.00 93.75 274 ASP A N 1
ATOM 2107 C CA . ASP A 1 274 ? -10.437 -0.968 -16.218 1.00 93.75 274 ASP A CA 1
ATOM 2108 C C . ASP A 1 274 ? -11.578 -1.901 -15.754 1.00 93.75 274 ASP A C 1
ATOM 2110 O O . ASP A 1 274 ? -12.512 -1.448 -15.084 1.00 93.75 274 ASP A O 1
ATOM 2114 N N . GLN A 1 275 ? -11.458 -3.214 -15.990 1.00 94.31 275 GLN A N 1
ATOM 2115 C CA . GLN A 1 275 ? -12.417 -4.219 -15.517 1.00 94.31 275 GLN A CA 1
ATOM 2116 C C . GLN A 1 275 ? -12.473 -4.303 -13.985 1.00 94.31 275 GLN A C 1
ATOM 2118 O O . GLN A 1 275 ? -13.563 -4.298 -13.408 1.00 94.31 275 GLN A O 1
ATOM 2123 N N . LEU A 1 276 ? -11.325 -4.326 -13.298 1.00 94.00 276 LEU A N 1
ATOM 2124 C CA . LEU A 1 276 ? -11.284 -4.293 -11.831 1.00 94.00 276 LEU A CA 1
ATOM 2125 C C . LEU A 1 276 ? -11.876 -3.005 -11.274 1.00 94.00 276 LEU A C 1
ATOM 2127 O O . LEU A 1 276 ? -12.562 -3.029 -10.255 1.00 94.00 276 LEU A O 1
ATOM 2131 N N . THR A 1 277 ? -11.642 -1.877 -11.939 1.00 93.44 277 THR A N 1
ATOM 2132 C CA . THR A 1 277 ? -12.226 -0.596 -11.537 1.00 93.44 277 THR A CA 1
ATOM 2133 C C . THR A 1 277 ? -13.747 -0.613 -11.687 1.00 93.44 277 THR A C 1
ATOM 2135 O O . THR A 1 277 ? -14.450 -0.162 -10.782 1.00 93.44 277 THR A O 1
ATOM 2138 N N . ALA A 1 278 ? -14.275 -1.186 -12.772 1.00 94.44 278 ALA A N 1
ATOM 2139 C CA . ALA A 1 278 ? -15.713 -1.371 -12.961 1.00 94.44 278 ALA A CA 1
ATOM 2140 C C . ALA A 1 278 ? -16.321 -2.313 -11.905 1.00 94.44 278 ALA A C 1
ATOM 2142 O O . ALA A 1 278 ? -17.352 -1.987 -11.312 1.00 94.44 278 ALA A O 1
ATOM 2143 N N . LEU A 1 279 ? -15.658 -3.437 -11.607 1.00 94.31 279 LEU A N 1
ATOM 2144 C CA . LEU A 1 279 ? -16.055 -4.350 -10.528 1.00 94.31 279 LEU A CA 1
ATOM 2145 C C . LEU A 1 279 ? -16.018 -3.666 -9.159 1.00 94.31 279 LEU A C 1
ATOM 2147 O O . LEU A 1 279 ? -16.935 -3.853 -8.368 1.00 94.31 279 LEU A O 1
ATOM 2151 N N . GLY A 1 280 ? -15.011 -2.830 -8.897 1.00 93.12 280 GLY A N 1
ATOM 2152 C CA . GLY A 1 280 ? -14.908 -2.019 -7.684 1.00 93.12 280 GLY A CA 1
ATOM 2153 C C . GLY A 1 280 ? -16.088 -1.068 -7.510 1.00 93.12 280 GLY A C 1
ATOM 2154 O O . GLY A 1 280 ? -16.718 -1.062 -6.456 1.00 93.12 280 GLY A O 1
ATOM 2155 N N . LYS A 1 281 ? -16.449 -0.325 -8.561 1.00 94.06 281 LYS A N 1
ATOM 2156 C CA . LYS A 1 281 ? -17.632 0.555 -8.552 1.00 94.06 281 LYS A CA 1
ATOM 2157 C C . LYS A 1 281 ? -18.924 -0.218 -8.312 1.00 94.06 281 LYS A C 1
ATOM 2159 O O . LYS A 1 281 ? -19.798 0.241 -7.585 1.00 94.06 281 LYS A O 1
ATOM 2164 N N . ARG A 1 282 ? -19.040 -1.407 -8.900 1.00 94.19 282 ARG A N 1
ATOM 2165 C CA . ARG A 1 282 ? -20.197 -2.281 -8.704 1.00 94.19 282 ARG A CA 1
ATOM 2166 C C . ARG A 1 282 ? -20.262 -2.843 -7.280 1.00 94.19 282 ARG A C 1
ATOM 2168 O O . ARG A 1 282 ? -21.334 -2.850 -6.686 1.00 94.19 282 ARG A O 1
ATOM 2175 N N . ALA A 1 283 ? -19.124 -3.256 -6.719 1.00 93.56 283 ALA A N 1
ATOM 2176 C CA . ALA A 1 283 ? -19.002 -3.696 -5.329 1.00 93.56 283 ALA A CA 1
ATOM 2177 C C . ALA A 1 283 ? -19.441 -2.606 -4.353 1.00 93.56 283 ALA A C 1
ATOM 2179 O O . ALA A 1 283 ? -20.166 -2.903 -3.410 1.00 93.56 283 ALA A O 1
ATOM 2180 N N . ILE A 1 284 ? -19.057 -1.358 -4.627 1.00 92.19 284 ILE A N 1
ATOM 2181 C CA . ILE A 1 284 ? -19.495 -0.179 -3.883 1.00 92.19 284 ILE A CA 1
ATOM 2182 C C . ILE A 1 284 ? -21.015 -0.003 -3.979 1.00 92.19 284 ILE A C 1
ATOM 2184 O O . ILE A 1 284 ? -21.697 -0.008 -2.957 1.00 92.19 284 ILE A O 1
ATOM 2188 N N . ALA A 1 285 ? -21.551 0.086 -5.199 1.00 92.31 285 ALA A N 1
ATOM 2189 C CA . ALA A 1 285 ? -22.968 0.365 -5.427 1.00 92.31 285 ALA A CA 1
ATOM 2190 C C . ALA A 1 285 ? -23.900 -0.718 -4.857 1.00 92.31 285 ALA A C 1
ATOM 2192 O O . ALA A 1 285 ? -24.972 -0.413 -4.341 1.00 92.31 285 ALA A O 1
ATOM 2193 N N . GLU A 1 286 ? -23.503 -1.989 -4.949 1.00 92.94 286 GLU A N 1
ATOM 2194 C CA . GLU A 1 286 ? -24.305 -3.120 -4.472 1.00 92.94 286 GLU A CA 1
ATOM 2195 C C . GLU A 1 286 ? -23.962 -3.552 -3.039 1.00 92.94 286 GLU A C 1
ATOM 2197 O O . GLU A 1 286 ? -24.686 -4.367 -2.464 1.00 92.94 286 GLU A O 1
ATOM 2202 N N . ASN A 1 287 ? -22.865 -3.039 -2.473 1.00 92.19 287 ASN A N 1
ATOM 2203 C CA . ASN A 1 287 ? -22.279 -3.456 -1.198 1.00 92.19 287 ASN A CA 1
ATOM 2204 C C . ASN A 1 287 ? -22.135 -4.989 -1.068 1.00 92.19 287 ASN A C 1
ATOM 2206 O O . ASN A 1 287 ? -22.499 -5.593 -0.055 1.00 92.19 287 ASN A O 1
ATOM 2210 N N . LYS A 1 288 ? -21.641 -5.636 -2.131 1.00 92.38 288 LYS A N 1
ATOM 2211 C CA . LYS A 1 288 ? -21.539 -7.100 -2.260 1.00 92.38 288 LYS A CA 1
ATOM 2212 C C . LYS A 1 288 ? -20.171 -7.539 -2.782 1.00 92.38 288 LYS A C 1
ATOM 2214 O O . LYS A 1 288 ? -19.518 -6.774 -3.494 1.00 92.38 288 LYS A O 1
ATOM 2219 N N . PRO A 1 289 ? -19.734 -8.766 -2.443 1.00 94.19 289 PRO A N 1
ATOM 2220 C CA . PRO A 1 289 ? -18.509 -9.328 -2.981 1.00 94.19 289 PRO A CA 1
ATOM 2221 C C . PRO A 1 289 ? -18.680 -9.782 -4.437 1.00 94.19 289 PRO A C 1
ATOM 2223 O O . PRO A 1 289 ? -19.728 -10.304 -4.820 1.00 94.19 289 PRO A O 1
ATOM 2226 N N . PHE A 1 290 ? -17.617 -9.642 -5.222 1.00 95.12 290 PHE A N 1
ATOM 2227 C CA . PHE A 1 290 ? -17.507 -10.117 -6.596 1.00 95.12 290 PHE A CA 1
ATOM 2228 C C . PHE A 1 290 ? -16.182 -10.844 -6.788 1.00 95.12 290 PHE A C 1
ATOM 2230 O O . PHE A 1 290 ? -15.138 -10.349 -6.375 1.00 95.12 290 PHE A O 1
ATOM 2237 N N . ALA A 1 291 ? -16.220 -11.993 -7.456 1.00 95.06 291 ALA A N 1
ATOM 2238 C CA . ALA A 1 291 ? -15.028 -12.714 -7.876 1.00 95.06 291 ALA A CA 1
ATOM 2239 C C . ALA A 1 291 ? -14.916 -12.677 -9.402 1.00 95.06 291 ALA A C 1
ATOM 2241 O O . ALA A 1 291 ? -15.921 -12.765 -10.110 1.00 95.06 291 ALA A O 1
ATOM 2242 N N . TRP A 1 292 ? -13.695 -12.547 -9.903 1.00 94.81 292 TRP A N 1
ATOM 2243 C CA . TRP A 1 292 ? -13.398 -12.525 -11.326 1.00 94.81 292 TRP A CA 1
ATOM 2244 C C . TRP A 1 292 ? -12.058 -13.201 -11.588 1.00 94.81 292 TRP A C 1
ATOM 2246 O O . TRP A 1 292 ? -11.102 -12.995 -10.850 1.00 94.81 292 TRP A O 1
ATOM 2256 N N . ILE A 1 293 ? -11.995 -14.016 -12.634 1.00 93.06 293 ILE A N 1
ATOM 2257 C CA . ILE A 1 293 ? -10.753 -14.630 -13.098 1.00 93.06 293 ILE A CA 1
ATOM 2258 C C . ILE A 1 293 ? -10.393 -13.930 -14.397 1.00 93.06 293 ILE A C 1
ATOM 2260 O O . ILE A 1 293 ? -11.205 -13.915 -15.326 1.00 93.06 293 ILE A O 1
ATOM 2264 N N . ASP A 1 294 ? -9.205 -13.341 -14.449 1.00 89.44 294 ASP A N 1
ATOM 2265 C CA . ASP A 1 294 ? -8.711 -12.740 -15.679 1.00 89.44 294 ASP A CA 1
ATOM 2266 C C . ASP A 1 294 ? -8.397 -13.847 -16.699 1.00 89.44 294 ASP A C 1
ATOM 2268 O O . ASP A 1 294 ? -7.536 -14.689 -16.433 1.00 89.44 294 ASP A O 1
ATOM 2272 N N . PRO A 1 295 ? -9.065 -13.879 -17.866 1.00 86.81 295 PRO A N 1
ATOM 2273 C CA . PRO A 1 295 ? -8.846 -14.928 -18.856 1.00 86.81 295 PRO A CA 1
ATOM 2274 C C . PRO A 1 295 ? -7.444 -14.900 -19.479 1.00 86.81 295 PRO A C 1
ATOM 2276 O O . PRO A 1 295 ? -7.008 -15.927 -19.993 1.00 86.81 295 PRO A O 1
ATOM 2279 N N . ALA A 1 296 ? -6.746 -13.757 -19.464 1.00 85.56 296 ALA A N 1
ATOM 2280 C CA . ALA A 1 296 ? -5.430 -13.630 -20.087 1.00 85.56 296 ALA A CA 1
ATOM 2281 C C . ALA A 1 296 ? -4.305 -14.163 -19.186 1.00 85.56 296 ALA A C 1
ATOM 2283 O O . ALA A 1 296 ? -3.480 -14.963 -19.623 1.00 85.56 296 ALA A O 1
ATOM 2284 N N . SER A 1 297 ? -4.279 -13.733 -17.923 1.00 84.50 297 SER A N 1
ATOM 2285 C CA . SER A 1 297 ? -3.250 -14.143 -16.959 1.00 84.50 297 SER A CA 1
ATOM 2286 C C . SER A 1 297 ? -3.630 -15.370 -16.126 1.00 84.50 297 SER A C 1
ATOM 2288 O O . SER A 1 297 ? -2.758 -15.984 -15.518 1.00 84.50 297 SER A O 1
ATOM 2290 N N . GLY A 1 298 ? -4.918 -15.720 -16.054 1.00 86.38 298 GLY A N 1
ATOM 2291 C CA . GLY A 1 298 ? -5.436 -16.721 -15.121 1.00 86.38 298 GLY A CA 1
ATOM 2292 C C . GLY A 1 298 ? -5.478 -16.246 -13.664 1.00 86.38 298 GLY A C 1
ATOM 2293 O O . GLY A 1 298 ? -5.782 -17.045 -12.779 1.00 86.38 298 GLY A O 1
ATOM 2294 N N . MET A 1 299 ? -5.170 -14.974 -13.385 1.00 90.94 299 MET A N 1
ATOM 2295 C CA . MET A 1 299 ? -5.196 -14.428 -12.028 1.00 90.94 299 MET A CA 1
ATOM 2296 C C . MET A 1 299 ? -6.618 -14.383 -11.471 1.00 90.94 299 MET A C 1
ATOM 2298 O O . MET A 1 299 ? -7.563 -13.970 -12.145 1.00 90.94 299 MET A O 1
ATOM 2302 N N . HIS A 1 300 ? -6.753 -14.763 -10.203 1.00 93.19 300 HIS A N 1
ATOM 2303 C CA . HIS A 1 300 ? -8.023 -14.718 -9.491 1.00 93.19 300 HIS A CA 1
ATOM 2304 C C . HIS A 1 300 ? -8.113 -13.428 -8.690 1.00 93.19 300 HIS A C 1
ATOM 2306 O O . HIS A 1 300 ? -7.259 -13.169 -7.848 1.00 93.19 300 HIS A O 1
ATOM 2312 N N . PHE A 1 301 ? -9.174 -12.664 -8.905 1.00 95.50 301 PHE A N 1
ATOM 2313 C CA . PHE A 1 301 ? -9.472 -11.445 -8.176 1.00 95.50 301 PHE A CA 1
ATOM 2314 C C . PHE A 1 301 ? -10.754 -11.599 -7.366 1.00 95.50 301 PHE A C 1
ATOM 2316 O O . PHE A 1 301 ? -11.756 -12.127 -7.850 1.00 95.50 301 PHE A O 1
ATOM 2323 N N . GLU A 1 302 ? -10.745 -11.085 -6.143 1.00 96.44 302 GLU A N 1
ATOM 2324 C CA . GLU A 1 302 ? -11.933 -10.937 -5.311 1.00 96.44 302 GLU A CA 1
ATOM 2325 C C . GLU A 1 302 ? -12.024 -9.484 -4.845 1.00 96.44 302 GLU A C 1
ATOM 2327 O O . GLU A 1 302 ? -11.080 -8.925 -4.296 1.00 96.44 302 GLU A O 1
ATOM 2332 N N . VAL A 1 303 ? -13.174 -8.860 -5.062 1.00 96.31 303 VAL A N 1
ATOM 2333 C CA . VAL A 1 303 ? -13.489 -7.515 -4.592 1.00 96.31 303 VAL A CA 1
ATOM 2334 C C . VAL A 1 303 ? -14.601 -7.631 -3.569 1.00 96.31 303 VAL A C 1
ATOM 2336 O O . VAL A 1 303 ? -15.646 -8.194 -3.878 1.00 96.31 303 VAL A O 1
ATOM 2339 N N . LYS A 1 304 ? -14.418 -7.097 -2.361 1.00 94.50 304 LYS A N 1
ATOM 2340 C CA . LYS A 1 304 ? -15.439 -7.187 -1.308 1.00 94.50 304 LYS A CA 1
ATOM 2341 C C . LYS A 1 304 ? -15.442 -5.989 -0.362 1.00 94.50 304 LYS A C 1
ATOM 2343 O O . LYS A 1 304 ? -14.396 -5.360 -0.180 1.00 94.50 304 LYS A O 1
ATOM 2348 N N . PRO A 1 305 ? -16.591 -5.679 0.266 1.00 94.06 305 PRO A N 1
ATOM 2349 C CA . PRO A 1 305 ? -16.620 -4.754 1.391 1.00 94.06 305 PRO A CA 1
ATOM 2350 C C . PRO A 1 305 ? -15.775 -5.307 2.543 1.00 94.06 305 PRO A C 1
ATOM 2352 O O . PRO A 1 305 ? -15.803 -6.505 2.830 1.00 94.06 305 PRO A O 1
ATOM 2355 N N . THR A 1 306 ? -15.015 -4.442 3.212 1.00 91.31 306 THR A N 1
ATOM 2356 C CA . THR A 1 306 ? -14.136 -4.861 4.316 1.00 91.31 306 THR A CA 1
ATOM 2357 C C . THR A 1 306 ? -14.875 -4.994 5.641 1.00 91.31 306 THR A C 1
ATOM 2359 O O . THR A 1 306 ? -14.449 -5.746 6.513 1.00 91.31 306 THR A O 1
ATOM 2362 N N . GLY A 1 307 ? -15.953 -4.224 5.828 1.00 87.56 307 GLY A N 1
ATOM 2363 C CA . GLY A 1 307 ? -16.635 -4.096 7.118 1.00 87.56 307 GLY A CA 1
ATOM 2364 C C . GLY A 1 307 ? -15.777 -3.446 8.212 1.00 87.56 307 GLY A C 1
ATOM 2365 O O . GLY A 1 307 ? -16.160 -3.470 9.383 1.00 87.56 307 GLY A O 1
ATOM 2366 N N . TRP A 1 308 ? -14.618 -2.876 7.861 1.00 89.06 308 TRP A N 1
ATOM 2367 C CA . TRP A 1 308 ? -13.746 -2.216 8.826 1.00 89.06 308 TRP A CA 1
ATOM 2368 C C . TRP A 1 308 ? -14.408 -0.951 9.366 1.00 89.06 308 TRP A C 1
ATOM 2370 O O . TRP A 1 308 ? -14.923 -0.129 8.609 1.00 89.06 308 TRP A O 1
ATOM 2380 N N . LYS A 1 309 ? -14.368 -0.788 10.687 1.00 78.31 309 LYS A N 1
ATOM 2381 C CA . LYS A 1 309 ? -14.853 0.408 11.377 1.00 78.31 309 LYS A CA 1
ATOM 2382 C C . LYS A 1 309 ? -13.684 1.316 11.726 1.00 78.31 309 LYS A C 1
ATOM 2384 O O . LYS A 1 309 ? -12.558 0.841 11.859 1.00 78.31 309 LYS A O 1
ATOM 2389 N N . ASP A 1 310 ? -13.980 2.602 11.885 1.00 70.81 310 ASP A N 1
ATOM 2390 C CA . ASP A 1 310 ? -13.076 3.561 12.522 1.00 70.81 310 ASP A CA 1
ATOM 2391 C C . ASP A 1 310 ? -11.700 3.685 11.841 1.00 70.81 310 ASP A C 1
ATOM 2393 O O . ASP A 1 310 ? -10.659 3.783 12.485 1.00 70.81 310 ASP A O 1
ATOM 2397 N N . VAL A 1 311 ? -11.694 3.660 10.505 1.00 77.12 311 VAL A N 1
ATOM 2398 C CA . VAL A 1 311 ? -10.458 3.643 9.710 1.00 77.12 311 VAL A CA 1
ATOM 2399 C C . VAL A 1 311 ? -9.943 5.051 9.416 1.00 77.12 311 VAL A C 1
ATOM 2401 O O . VAL A 1 311 ? -8.821 5.392 9.786 1.00 77.12 311 VAL A O 1
ATOM 2404 N N . ASN A 1 312 ? -10.764 5.874 8.754 1.00 82.31 312 ASN A N 1
ATOM 2405 C CA . ASN A 1 312 ? -10.399 7.246 8.397 1.00 82.31 312 ASN A CA 1
ATOM 2406 C C . ASN A 1 312 ? -10.529 8.175 9.612 1.00 82.31 312 ASN A C 1
ATOM 2408 O O . ASN A 1 312 ? -11.531 8.135 10.322 1.00 82.31 312 ASN A O 1
ATOM 2412 N N . GLY A 1 313 ? -9.555 9.059 9.803 1.00 76.44 313 GLY A N 1
ATOM 2413 C CA . GLY A 1 313 ? -9.516 10.093 10.831 1.00 76.44 313 GLY A CA 1
ATOM 2414 C C . GLY A 1 313 ? -9.101 9.598 12.214 1.00 76.44 313 GLY A C 1
ATOM 2415 O O . GLY A 1 313 ? -9.174 10.377 13.163 1.00 76.44 313 GLY A O 1
ATOM 2416 N N . ILE A 1 314 ? -8.700 8.327 12.336 1.00 81.25 314 ILE A N 1
ATOM 2417 C CA . ILE A 1 314 ? -8.433 7.662 13.620 1.00 81.25 314 ILE A CA 1
ATOM 2418 C C . ILE A 1 314 ? -7.049 7.010 13.615 1.00 81.25 314 ILE A C 1
ATOM 2420 O O . ILE A 1 314 ? -6.201 7.352 14.443 1.00 81.25 314 ILE A O 1
ATOM 2424 N N . ILE A 1 315 ? -6.770 6.107 12.670 1.00 79.81 315 ILE A N 1
ATOM 2425 C CA . ILE A 1 315 ? -5.507 5.360 12.676 1.00 79.81 315 ILE A CA 1
ATOM 2426 C C . ILE A 1 315 ? -4.337 6.261 12.263 1.00 79.81 315 ILE A C 1
ATOM 2428 O O . ILE A 1 315 ? -4.357 6.918 11.222 1.00 79.81 315 ILE A O 1
ATOM 2432 N N . GLY A 1 316 ? -3.286 6.259 13.085 1.00 70.31 316 GLY A N 1
ATOM 2433 C CA . GLY A 1 316 ? -2.073 7.046 12.857 1.00 70.31 316 GLY A CA 1
ATOM 2434 C C . GLY A 1 316 ? -2.166 8.498 13.321 1.00 70.31 316 GLY A C 1
ATOM 2435 O O . GLY A 1 316 ? -1.173 9.211 13.234 1.00 70.31 316 GLY A O 1
ATOM 2436 N N . TYR A 1 317 ? -3.311 8.947 13.841 1.00 73.50 317 TYR A N 1
ATOM 2437 C CA . TYR A 1 317 ? -3.439 10.286 14.409 1.00 73.50 317 TYR A CA 1
ATOM 2438 C C . TYR A 1 317 ? -3.055 10.298 15.887 1.00 73.50 317 TYR A C 1
ATOM 2440 O O . TYR A 1 317 ? -3.488 9.453 16.679 1.00 73.50 317 TYR A O 1
ATOM 2448 N N . PHE A 1 318 ? -2.258 11.293 16.278 1.00 58.88 318 PHE A N 1
ATOM 2449 C CA . PHE A 1 318 ? -1.980 11.550 17.686 1.00 58.88 318 PHE A CA 1
ATOM 2450 C C . PHE A 1 318 ? -3.266 11.980 18.391 1.00 58.88 318 PHE A C 1
ATOM 2452 O O . PHE A 1 318 ? -3.768 13.081 18.182 1.00 58.88 318 PHE A O 1
ATOM 2459 N N . HIS A 1 319 ? -3.785 11.114 19.254 1.00 47.69 319 HIS A N 1
ATOM 2460 C CA . HIS A 1 319 ? -4.833 11.490 20.187 1.00 47.69 319 HIS A CA 1
ATOM 2461 C C . HIS A 1 319 ? -4.152 12.196 21.354 1.00 47.69 319 HIS A C 1
ATOM 2463 O O . HIS A 1 319 ? -3.558 11.546 22.216 1.00 47.69 319 HIS A O 1
ATOM 2469 N N . THR A 1 320 ? -4.184 13.529 21.373 1.00 34.44 320 THR A N 1
ATOM 2470 C CA . THR A 1 320 ? -3.854 14.268 22.589 1.00 34.44 320 THR A CA 1
ATOM 2471 C C . THR A 1 320 ? -4.862 13.840 23.651 1.00 34.44 320 THR A C 1
ATOM 2473 O O . THR A 1 320 ? -6.068 13.997 23.434 1.00 34.44 320 THR A O 1
ATOM 2476 N N . PRO A 1 321 ? -4.416 13.267 24.781 1.00 34.91 321 PRO A N 1
ATOM 2477 C CA . PRO A 1 321 ? -5.322 12.966 25.869 1.00 34.91 321 PRO A CA 1
ATOM 2478 C C . PRO A 1 321 ? -6.024 14.271 26.268 1.00 34.91 321 PRO A C 1
ATOM 2480 O O . PRO A 1 321 ? -5.384 15.324 26.327 1.00 34.91 321 PRO A O 1
ATOM 2483 N N . GLY A 1 322 ? -7.337 14.228 26.506 1.00 32.00 322 GLY A N 1
ATOM 2484 C CA . GLY A 1 322 ? -8.069 15.398 26.988 1.00 32.00 322 GLY A CA 1
ATOM 2485 C C . GLY A 1 322 ? -7.435 15.953 28.275 1.00 32.00 322 GLY A C 1
ATOM 2486 O O . GLY A 1 322 ? -6.679 15.236 28.941 1.00 32.00 322 GLY A O 1
ATOM 2487 N N . PRO A 1 323 ? -7.743 17.203 28.668 1.00 36.38 323 PRO A N 1
ATOM 2488 C CA . PRO A 1 323 ? -7.091 17.910 29.783 1.00 36.38 323 PRO A CA 1
ATOM 2489 C C . PRO A 1 323 ? -7.160 17.210 31.161 1.00 36.38 323 PRO A C 1
ATOM 2491 O O . PRO A 1 323 ? -6.614 17.719 32.134 1.00 36.38 323 PRO A O 1
ATOM 2494 N N . THR A 1 324 ? -7.799 16.043 31.266 1.00 31.50 324 THR A N 1
ATOM 2495 C CA . THR A 1 324 ? -7.956 15.224 32.476 1.00 31.50 324 THR A CA 1
ATOM 2496 C C . THR A 1 324 ? -7.173 13.904 32.476 1.00 31.50 324 THR A C 1
ATOM 2498 O O . THR A 1 324 ? -7.245 13.164 33.456 1.00 31.50 324 THR A O 1
ATOM 2501 N N . SER A 1 325 ? -6.401 13.586 31.433 1.00 31.25 325 SER A N 1
ATOM 2502 C CA . SER A 1 325 ? -5.640 12.325 31.350 1.00 31.25 325 SER A CA 1
ATOM 2503 C C . SER A 1 325 ? -4.146 12.536 31.595 1.00 31.25 325 SER A C 1
ATOM 2505 O O . SER A 1 325 ? -3.423 13.036 30.738 1.00 31.25 325 SER A O 1
ATOM 2507 N N . VAL A 1 326 ? -3.673 12.112 32.770 1.00 29.19 326 VAL A N 1
ATOM 2508 C CA . VAL A 1 326 ? -2.243 11.991 33.082 1.00 29.19 326 VAL A CA 1
ATOM 2509 C C . VAL A 1 326 ? -1.802 10.572 32.740 1.00 29.19 326 VAL A C 1
ATOM 2511 O O . VAL A 1 326 ? -2.194 9.620 33.410 1.00 29.19 326 VAL A O 1
ATOM 2514 N N . THR A 1 327 ? -0.961 10.427 31.720 1.00 33.91 327 THR A N 1
ATOM 2515 C CA . THR A 1 327 ? -0.258 9.170 31.429 1.00 33.91 327 THR A CA 1
ATOM 2516 C C . THR A 1 327 ? 1.223 9.349 31.723 1.00 33.91 327 THR A C 1
ATOM 2518 O O . THR A 1 327 ? 1.910 10.122 31.060 1.00 33.91 327 THR A O 1
ATOM 2521 N N . THR A 1 328 ? 1.734 8.618 32.711 1.00 34.00 328 THR A N 1
ATOM 2522 C CA . THR A 1 328 ? 3.171 8.434 32.915 1.00 34.00 328 THR A CA 1
ATOM 2523 C C . THR A 1 328 ? 3.682 7.454 31.863 1.00 34.00 328 THR A C 1
ATOM 2525 O O . THR A 1 328 ? 3.573 6.238 32.010 1.00 34.00 328 THR A O 1
ATOM 2528 N N . ALA A 1 329 ? 4.223 7.974 30.763 1.00 35.41 329 ALA A N 1
ATOM 2529 C CA . ALA A 1 329 ? 4.924 7.146 29.791 1.00 35.41 329 ALA A CA 1
ATOM 2530 C C . ALA A 1 329 ? 6.178 6.551 30.455 1.00 35.41 329 ALA A C 1
ATOM 2532 O O . ALA A 1 329 ? 7.104 7.278 30.820 1.00 35.41 329 ALA A O 1
ATOM 2533 N N . ARG A 1 330 ? 6.220 5.225 30.634 1.00 35.56 330 ARG A N 1
ATOM 2534 C CA . ARG A 1 330 ? 7.466 4.522 30.960 1.00 35.56 330 ARG A CA 1
ATOM 2535 C C . ARG A 1 330 ? 8.388 4.623 29.745 1.00 35.56 330 ARG A C 1
ATOM 2537 O O . ARG A 1 330 ? 8.154 3.968 28.738 1.00 35.56 330 ARG A O 1
ATOM 2544 N N . LEU A 1 331 ? 9.445 5.426 29.865 1.00 35.09 331 LEU A N 1
ATOM 2545 C CA . LEU A 1 331 ? 10.505 5.557 28.856 1.00 35.09 331 LEU A CA 1
ATOM 2546 C C . LEU A 1 331 ? 11.220 4.224 28.540 1.00 35.09 331 LEU A C 1
ATOM 2548 O O . LEU A 1 331 ? 11.828 4.091 27.486 1.00 35.09 331 LEU A O 1
ATOM 2552 N N . ALA A 1 332 ? 11.140 3.233 29.431 1.00 33.03 332 ALA A N 1
ATOM 2553 C CA . ALA A 1 332 ? 12.002 2.053 29.394 1.00 33.03 332 ALA A CA 1
ATOM 2554 C C . ALA A 1 332 ? 11.714 1.067 28.243 1.00 33.03 332 ALA A C 1
ATOM 2556 O O . ALA A 1 332 ? 12.652 0.486 27.709 1.00 33.03 332 ALA A O 1
ATOM 2557 N N . GLU A 1 333 ? 10.459 0.893 27.813 1.00 37.44 333 GLU A N 1
ATOM 2558 C CA . GLU A 1 333 ? 10.132 -0.102 26.770 1.00 37.44 333 GLU A CA 1
ATOM 2559 C C . GLU A 1 333 ? 10.508 0.361 25.354 1.00 37.44 333 GLU A C 1
ATOM 2561 O O . GLU A 1 333 ? 10.755 -0.466 24.481 1.00 37.44 333 GLU A O 1
ATOM 2566 N N . ARG A 1 334 ? 10.611 1.678 25.120 1.00 37.75 334 ARG A N 1
ATOM 2567 C CA . ARG A 1 334 ? 11.001 2.232 23.811 1.00 37.75 334 ARG A CA 1
ATOM 2568 C C . ARG A 1 334 ? 12.513 2.314 23.596 1.00 37.75 334 ARG A C 1
ATOM 2570 O O . ARG A 1 334 ? 12.935 2.404 22.449 1.00 37.75 334 ARG A O 1
ATOM 2577 N N . GLU A 1 335 ? 13.317 2.275 24.658 1.00 33.59 335 GLU A N 1
ATOM 2578 C CA . GLU A 1 335 ? 14.781 2.404 24.568 1.00 33.59 335 GLU A CA 1
ATOM 2579 C C . GLU A 1 335 ? 15.542 1.074 24.712 1.00 33.59 335 GLU A C 1
ATOM 2581 O O . GLU A 1 335 ? 16.720 1.017 24.358 1.00 33.59 335 GLU A O 1
ATOM 2586 N N . GLN A 1 336 ? 14.899 -0.001 25.192 1.00 33.75 336 GLN A N 1
ATOM 2587 C CA . GLN A 1 336 ? 15.564 -1.286 25.472 1.00 33.75 336 GLN A CA 1
ATOM 2588 C C . GLN A 1 336 ? 15.395 -2.383 24.408 1.00 33.75 336 GLN A C 1
ATOM 2590 O O . GLN A 1 336 ? 15.984 -3.452 24.561 1.00 33.75 336 GLN A O 1
ATOM 2595 N N . ALA A 1 337 ? 14.668 -2.147 23.312 1.00 34.97 337 ALA A N 1
ATOM 2596 C CA . ALA A 1 337 ? 14.727 -3.050 22.163 1.00 34.97 337 ALA A CA 1
ATOM 2597 C C . ALA A 1 337 ? 16.032 -2.778 21.396 1.00 34.97 337 ALA A C 1
ATOM 2599 O O . ALA A 1 337 ? 16.246 -1.692 20.860 1.00 34.97 337 ALA A O 1
ATOM 2600 N N . THR A 1 338 ? 16.933 -3.753 21.437 1.00 35.03 338 THR A N 1
ATOM 2601 C CA . THR A 1 338 ? 18.324 -3.716 20.978 1.00 35.03 338 THR A CA 1
ATOM 2602 C C . THR A 1 338 ? 18.525 -2.968 19.653 1.00 35.03 338 THR A C 1
ATOM 2604 O O . THR A 1 338 ? 17.865 -3.237 18.654 1.00 35.03 338 THR A O 1
ATOM 2607 N N . LYS A 1 339 ? 19.511 -2.058 19.638 1.00 35.97 339 LYS A N 1
ATOM 2608 C CA . LYS A 1 339 ? 19.982 -1.267 18.478 1.00 35.97 339 LYS A CA 1
ATOM 2609 C C . LYS A 1 339 ? 20.652 -2.101 17.372 1.00 35.97 339 LYS A C 1
ATOM 2611 O O . LYS A 1 339 ? 21.246 -1.545 16.454 1.00 35.97 339 LYS A O 1
ATOM 2616 N N . GLU A 1 340 ? 20.554 -3.418 17.451 1.00 35.19 340 GLU A N 1
ATOM 2617 C CA . GLU A 1 340 ? 21.137 -4.369 16.518 1.00 35.19 340 GLU A CA 1
ATOM 2618 C C . GLU A 1 340 ? 20.085 -5.438 16.241 1.00 35.19 340 GLU A C 1
ATOM 2620 O O . GLU A 1 340 ? 19.842 -6.277 17.101 1.00 35.19 340 GLU A O 1
ATOM 2625 N N . HIS A 1 341 ? 19.451 -5.416 15.065 1.00 39.28 341 HIS A N 1
ATOM 2626 C CA . HIS A 1 341 ? 18.676 -6.565 14.588 1.00 39.28 341 HIS A CA 1
ATOM 2627 C C . HIS A 1 341 ? 18.898 -6.799 13.097 1.00 39.28 341 HIS A C 1
ATOM 2629 O O . HIS A 1 341 ? 18.827 -5.884 12.280 1.00 39.28 341 HIS A O 1
ATOM 2635 N N . ARG A 1 342 ? 19.237 -8.059 12.805 1.00 33.16 342 ARG A N 1
ATOM 2636 C CA . ARG A 1 342 ? 19.853 -8.601 11.587 1.00 33.16 342 ARG A CA 1
ATOM 2637 C C . ARG A 1 342 ? 18.860 -9.276 10.628 1.00 33.16 342 ARG A C 1
ATOM 2639 O O . ARG A 1 342 ? 19.304 -10.041 9.782 1.00 33.16 342 ARG A O 1
ATOM 2646 N N . GLN A 1 343 ? 17.546 -9.063 10.734 1.00 29.70 343 GLN A N 1
ATOM 2647 C CA . GLN A 1 343 ? 16.580 -9.800 9.903 1.00 29.70 343 GLN A CA 1
ATOM 2648 C C . GLN A 1 343 ? 15.356 -8.973 9.485 1.00 29.70 343 GLN A C 1
ATOM 2650 O O . GLN A 1 343 ? 14.862 -8.123 10.226 1.00 29.70 343 GLN A O 1
ATOM 2655 N N . VAL A 1 344 ? 14.888 -9.262 8.267 1.00 33.81 344 VAL A N 1
ATOM 2656 C CA . VAL A 1 344 ? 13.646 -8.785 7.647 1.00 33.81 344 VAL A CA 1
ATOM 2657 C C . VAL A 1 344 ? 12.559 -9.818 7.931 1.00 33.81 344 VAL A C 1
ATOM 2659 O O . VAL A 1 344 ? 12.759 -11.001 7.668 1.00 33.81 344 VAL A O 1
ATOM 2662 N N . VAL A 1 345 ? 11.404 -9.384 8.438 1.00 30.94 345 VAL A N 1
ATOM 2663 C CA . VAL A 1 345 ? 10.237 -10.256 8.618 1.00 30.94 345 VAL A CA 1
ATOM 2664 C C . VAL A 1 345 ? 9.417 -10.236 7.329 1.00 30.94 345 VAL A C 1
ATOM 2666 O O . VAL A 1 345 ? 8.664 -9.297 7.080 1.00 30.94 345 VAL A O 1
ATOM 2669 N N . VAL A 1 346 ? 9.576 -11.275 6.512 1.00 28.59 346 VAL A N 1
ATOM 2670 C CA . VAL A 1 346 ? 8.604 -11.664 5.484 1.00 28.59 346 VAL A CA 1
ATOM 2671 C C . VAL A 1 346 ? 7.931 -12.930 6.006 1.00 28.59 346 VAL A C 1
ATOM 2673 O O . VAL A 1 346 ? 8.608 -13.925 6.247 1.00 28.59 346 VAL A O 1
ATOM 2676 N N . LEU A 1 347 ? 6.620 -12.882 6.238 1.00 27.34 347 LEU A N 1
ATOM 2677 C CA . LEU A 1 347 ? 5.813 -14.076 6.498 1.00 27.34 347 LEU A CA 1
ATOM 2678 C C . LEU A 1 347 ? 4.933 -14.357 5.262 1.00 27.34 347 LEU A C 1
ATOM 2680 O O . LEU A 1 347 ? 4.565 -13.397 4.584 1.00 27.34 347 LEU A O 1
ATOM 2684 N N . PRO A 1 348 ? 4.686 -15.648 4.959 1.00 31.56 348 PRO A N 1
ATOM 2685 C CA . PRO A 1 348 ? 4.233 -16.173 3.662 1.00 31.56 348 PRO A CA 1
ATOM 2686 C C . PRO A 1 348 ? 2.868 -15.689 3.173 1.00 31.56 348 PRO A C 1
ATOM 2688 O O . PRO A 1 348 ? 2.010 -15.353 4.022 1.00 31.56 348 PRO A O 1
#

Organism: NCBI:txid56449